Protein AF-A0A517NLM9-F1 (afdb_monomer)

Secondary structure (DSSP, 8-state):
---EEEEPPHHHHHHHHHHHHHT-HHHHHTT--EEEEEEE--B-TTS-B-S-S-B-TTSSB-SEEEEEPPHHHHHTT--SEEEEEETTTGGGS-HHHHHHHHHHHHHTEEEEEEE-TTSPEEEEEPPPSBTTTB-HHHHHHHGGGSHHHHHHHHHHHS-S------TT--S-PPP--GGGB-----HHHHHHHHHHHSS---GGG-EEEEEEEEETTEEEEEEEEE-TTS-EEEEETTEEEE-GGGB---S------------

Sequence (263 aa):
MGKTYEKAPALCRRLVGELLTQFHQPLADFKTVIDILLVRASRDADGQPIGPALQGRSGYPAAASVSVTKLKDRVMGRGDAEILIDGDRYTNWTEKTLRAILDHELEHLEFTGNVDDLGRPKFRLRPHDVEFGWFDSIARRHGDDSGEVLQAKRFFGAQPIRQLYLPGWEDGPPAVDPDAIKPSLSRTKAAAHFRDLFDEVDPKTLMYAAVPYESGGETSIVEAWVDKTDRAVIFTAGKVIDITPHLQLSARWAKREGGNDGR

InterPro domains:
  IPR043998 Putative phage metallopeptidase [PF18894] (13-148)

Structure (mmCIF, N/CA/C/O backbone):
data_AF-A0A517NLM9-F1
#
_entry.id   AF-A0A517NLM9-F1
#
loop_
_atom_site.group_PDB
_atom_site.id
_atom_site.type_symbol
_atom_site.label_atom_id
_atom_site.label_alt_id
_atom_site.label_comp_id
_atom_site.label_asym_id
_atom_site.label_entity_id
_atom_site.label_seq_id
_atom_site.pdbx_PDB_ins_code
_atom_site.Cartn_x
_atom_site.Cartn_y
_atom_site.Cartn_z
_atom_site.occupancy
_atom_site.B_iso_or_equiv
_atom_site.auth_seq_id
_atom_site.auth_comp_id
_atom_site.auth_asym_id
_atom_site.auth_atom_id
_atom_site.pdbx_PDB_model_num
ATOM 1 N N . MET A 1 1 ? -10.589 1.139 -26.240 1.00 74.88 1 MET A N 1
ATOM 2 C CA . MET A 1 1 ? -11.261 0.316 -25.204 1.00 74.88 1 MET A CA 1
ATOM 3 C C . MET A 1 1 ? -10.949 0.885 -23.823 1.00 74.88 1 MET A C 1
ATOM 5 O O . MET A 1 1 ? -9.982 1.627 -23.714 1.00 74.88 1 MET A O 1
ATOM 9 N N . GLY A 1 2 ? -11.773 0.618 -22.804 1.00 91.12 2 GLY A N 1
ATOM 10 C CA . GLY A 1 2 ? -11.483 1.012 -21.415 1.00 91.12 2 GLY A CA 1
ATOM 11 C C . GLY A 1 2 ? -10.523 0.040 -20.718 1.00 91.12 2 GLY A C 1
ATOM 12 O O . GLY A 1 2 ? -10.178 -0.996 -21.286 1.00 91.12 2 GLY A O 1
ATOM 13 N N . LYS A 1 3 ? -10.125 0.362 -19.482 1.00 96.31 3 LYS A N 1
ATOM 14 C CA . LYS A 1 3 ? -9.371 -0.557 -18.615 1.00 96.31 3 LYS A CA 1
ATOM 15 C C . LYS A 1 3 ? -10.207 -1.796 -18.299 1.00 96.31 3 LYS A C 1
ATOM 17 O O . LYS A 1 3 ? -11.427 -1.702 -18.159 1.00 96.31 3 LYS A O 1
ATOM 22 N N . THR A 1 4 ? -9.550 -2.941 -18.153 1.00 97.31 4 THR A N 1
ATOM 23 C CA . THR A 1 4 ? -10.203 -4.204 -17.775 1.00 97.31 4 THR A CA 1
ATOM 24 C C . THR A 1 4 ? -9.799 -4.620 -16.369 1.00 97.31 4 THR A C 1
ATOM 26 O O . THR A 1 4 ? -8.662 -4.386 -15.959 1.00 97.31 4 THR A O 1
ATOM 29 N N . TYR A 1 5 ? -10.719 -5.272 -15.661 1.00 97.94 5 TYR A N 1
ATOM 30 C CA . TYR A 1 5 ? -10.543 -5.711 -14.280 1.00 97.94 5 TYR A CA 1
ATOM 31 C C . TYR A 1 5 ? -10.735 -7.220 -14.193 1.00 97.94 5 TYR A C 1
ATOM 33 O O . TYR A 1 5 ? -11.692 -7.760 -14.749 1.00 97.94 5 TYR A O 1
ATOM 41 N N . GLU A 1 6 ? -9.858 -7.893 -13.461 1.00 97.81 6 GLU A N 1
ATOM 42 C CA . GLU A 1 6 ? -9.963 -9.323 -13.188 1.00 97.81 6 GLU A CA 1
ATOM 43 C C . GLU A 1 6 ? -9.711 -9.612 -11.708 1.00 97.81 6 GLU A C 1
ATOM 45 O O . GLU A 1 6 ? -9.026 -8.863 -11.010 1.00 97.81 6 GLU A O 1
ATOM 50 N N . LYS A 1 7 ? -10.285 -10.707 -11.201 1.00 98.12 7 LYS A N 1
ATOM 51 C CA . LYS A 1 7 ? -10.018 -11.139 -9.826 1.00 98.12 7 LYS A CA 1
ATOM 52 C C . LYS A 1 7 ? -8.544 -11.505 -9.700 1.00 98.12 7 LYS A C 1
ATOM 54 O O . LYS A 1 7 ? -8.041 -12.290 -10.500 1.00 98.12 7 LYS A O 1
ATOM 59 N N . ALA A 1 8 ? -7.881 -10.992 -8.665 1.00 97.50 8 ALA A N 1
ATOM 60 C CA . ALA A 1 8 ? -6.493 -11.350 -8.425 1.00 97.50 8 ALA A CA 1
ATOM 61 C C . ALA A 1 8 ? -6.344 -12.856 -8.122 1.00 97.50 8 ALA A C 1
ATOM 63 O O . ALA A 1 8 ? -7.245 -13.449 -7.505 1.00 97.50 8 ALA A O 1
ATOM 64 N N . PRO A 1 9 ? -5.214 -13.477 -8.518 1.00 97.88 9 PRO A N 1
ATOM 65 C CA . PRO A 1 9 ? -4.924 -14.876 -8.224 1.00 97.88 9 PRO A CA 1
ATOM 66 C C . PRO A 1 9 ? -4.995 -15.196 -6.727 1.00 97.88 9 PRO A C 1
ATOM 68 O O . PRO A 1 9 ? -4.768 -14.336 -5.873 1.00 97.88 9 PRO A O 1
ATOM 71 N N . ALA A 1 10 ? -5.247 -16.468 -6.398 1.00 98.00 10 ALA A N 1
ATOM 72 C CA . ALA A 1 10 ? -5.330 -16.940 -5.011 1.00 98.00 10 ALA A CA 1
ATOM 73 C C . ALA A 1 10 ? -4.065 -16.620 -4.193 1.00 98.00 10 ALA A C 1
ATOM 75 O O . ALA A 1 10 ? -4.158 -16.367 -2.992 1.00 98.00 10 ALA A O 1
ATOM 76 N N . LEU A 1 11 ? -2.909 -16.555 -4.865 1.00 97.75 11 LEU A N 1
ATOM 77 C CA . LEU A 1 11 ? -1.643 -16.117 -4.289 1.00 97.75 11 LEU A CA 1
ATOM 78 C C . LEU A 1 11 ? -1.770 -14.768 -3.565 1.00 97.75 11 LEU A C 1
ATOM 80 O O . LEU A 1 11 ? -1.379 -14.676 -2.409 1.00 97.75 11 LEU A O 1
ATOM 84 N N . CYS A 1 12 ? -2.370 -13.747 -4.189 1.00 98.19 12 CYS A N 1
ATOM 85 C CA . CYS A 1 12 ? -2.484 -12.418 -3.580 1.00 98.19 12 CYS A CA 1
ATOM 86 C C . CYS A 1 12 ? -3.304 -12.454 -2.284 1.00 98.19 12 CYS A C 1
ATOM 88 O O . CYS A 1 12 ? -2.934 -11.824 -1.300 1.00 98.19 12 CYS A O 1
ATOM 90 N N . ARG A 1 13 ? -4.394 -13.233 -2.257 1.00 97.56 13 ARG A N 1
ATOM 91 C CA . ARG A 1 13 ? -5.241 -13.370 -1.061 1.00 97.56 13 ARG A CA 1
ATOM 92 C C . ARG A 1 13 ? -4.518 -14.090 0.069 1.00 97.56 13 ARG A C 1
ATOM 94 O O . ARG A 1 13 ? -4.639 -13.676 1.217 1.00 97.56 13 ARG A O 1
ATOM 101 N N . ARG A 1 14 ? -3.756 -15.139 -0.262 1.00 98.31 14 ARG A N 1
ATOM 102 C CA . ARG A 1 14 ? -2.898 -15.838 0.701 1.00 98.31 14 ARG A CA 1
ATOM 103 C C . ARG A 1 14 ? -1.887 -14.868 1.320 1.00 98.31 14 ARG A C 1
ATOM 105 O O . ARG A 1 14 ? -1.823 -14.775 2.539 1.00 98.31 14 ARG A O 1
ATOM 112 N N . LEU A 1 15 ? -1.171 -14.107 0.489 1.00 98.56 15 LEU A N 1
ATOM 113 C CA . LEU A 1 15 ? -0.179 -13.128 0.948 1.00 98.56 15 LEU A CA 1
ATOM 114 C C . LEU A 1 15 ? -0.794 -12.040 1.832 1.00 98.56 15 LEU A C 1
ATOM 116 O O . LEU A 1 15 ? -0.237 -11.738 2.880 1.00 98.56 15 LEU A O 1
ATOM 120 N N . VAL A 1 16 ? -1.949 -11.484 1.450 1.00 98.50 16 VAL A N 1
ATOM 121 C CA . VAL A 1 16 ? -2.659 -10.503 2.286 1.00 98.50 16 VAL A CA 1
ATOM 122 C C . VAL A 1 16 ? -3.046 -11.111 3.632 1.00 98.50 16 VAL A C 1
ATOM 124 O O . VAL A 1 16 ? -2.799 -10.485 4.654 1.00 98.50 16 VAL A O 1
ATOM 127 N N . GLY A 1 17 ? -3.583 -12.335 3.663 1.00 98.12 17 GLY A N 1
ATOM 128 C CA . GLY A 1 17 ? -3.909 -13.015 4.921 1.00 98.12 17 GLY A CA 1
ATOM 129 C C . GLY A 1 17 ? -2.699 -13.153 5.851 1.00 98.12 17 GLY A C 1
ATOM 130 O O . GLY A 1 17 ? -2.794 -12.832 7.032 1.00 98.12 17 GLY A O 1
ATOM 131 N N . GLU A 1 18 ? -1.550 -13.555 5.306 1.00 98.44 18 GLU A N 1
ATOM 132 C CA . GLU A 1 18 ? -0.297 -13.656 6.063 1.00 98.44 18 GLU A CA 1
ATOM 133 C C . GLU A 1 18 ? 0.168 -12.285 6.587 1.00 98.44 18 GLU A C 1
ATOM 135 O O . GLU A 1 18 ? 0.466 -12.147 7.773 1.00 98.44 18 GLU A O 1
ATOM 140 N N . LEU A 1 19 ? 0.169 -11.251 5.739 1.00 98.50 19 LEU A N 1
ATOM 141 C CA . LEU A 1 19 ? 0.574 -9.889 6.113 1.00 98.50 19 LEU A CA 1
ATOM 142 C C . LEU A 1 19 ? -0.332 -9.280 7.186 1.00 98.50 19 LEU A C 1
ATOM 144 O O . LEU A 1 19 ? 0.166 -8.645 8.117 1.00 98.50 19 LEU A O 1
ATOM 148 N N . LEU A 1 20 ? -1.646 -9.507 7.090 1.00 97.88 20 LEU A N 1
ATOM 149 C CA . LEU A 1 20 ? -2.608 -9.061 8.094 1.00 97.88 20 LEU A CA 1
ATOM 150 C C . LEU A 1 20 ? -2.255 -9.623 9.472 1.00 97.88 20 LEU A C 1
ATOM 152 O O . LEU A 1 20 ? -2.176 -8.873 10.438 1.00 97.88 20 LEU A O 1
ATOM 156 N N . THR A 1 21 ? -1.978 -10.926 9.549 1.00 97.38 21 THR A N 1
ATOM 157 C CA . THR A 1 21 ? -1.605 -11.575 10.815 1.00 97.38 21 THR A CA 1
ATOM 158 C C . THR A 1 21 ? -0.216 -11.193 11.315 1.00 97.38 21 THR A C 1
ATOM 160 O O . THR A 1 21 ? 0.020 -11.196 12.517 1.00 97.38 21 THR A O 1
ATOM 163 N N . GLN A 1 22 ? 0.717 -10.889 10.413 1.00 98.12 22 GLN A N 1
ATOM 164 C CA . GLN A 1 22 ? 2.112 -10.667 10.782 1.00 98.12 22 GLN A CA 1
ATOM 165 C C . GLN A 1 22 ? 2.389 -9.222 11.205 1.00 98.12 22 GLN A C 1
ATOM 167 O O . GLN A 1 22 ? 3.171 -8.996 12.127 1.00 98.12 22 GLN A O 1
ATOM 172 N N . PHE A 1 23 ? 1.785 -8.250 10.519 1.00 98.00 23 PHE A N 1
ATOM 173 C CA . PHE A 1 23 ? 2.139 -6.840 10.681 1.00 98.00 23 PHE A CA 1
ATOM 174 C C . PHE A 1 23 ? 0.945 -5.918 10.930 1.00 98.00 23 PHE A C 1
ATOM 176 O O . PHE A 1 23 ? 1.116 -4.871 11.549 1.00 98.00 23 PHE A O 1
ATOM 183 N N . HIS A 1 24 ? -0.263 -6.310 10.514 1.00 97.31 24 HIS A N 1
ATOM 184 C CA . HIS A 1 24 ? -1.460 -5.466 10.608 1.00 97.31 24 HIS A CA 1
ATOM 185 C C . HIS A 1 24 ? -2.501 -6.056 11.557 1.00 97.31 24 HIS A C 1
ATOM 187 O O . HIS A 1 24 ? -3.676 -6.184 11.205 1.00 97.31 24 HIS A O 1
ATOM 193 N N . GLN A 1 25 ? -2.072 -6.403 12.775 1.00 95.88 25 GLN A N 1
ATOM 194 C CA . GLN A 1 25 ? -2.915 -7.076 13.769 1.00 95.88 25 GLN A CA 1
ATOM 195 C C . GLN A 1 25 ? -4.294 -6.415 13.964 1.00 95.88 25 GLN A C 1
ATOM 197 O O . GLN A 1 25 ? -5.283 -7.146 13.949 1.00 95.88 25 GLN A O 1
ATOM 202 N N . PRO A 1 26 ? -4.427 -5.071 14.030 1.00 93.88 26 PRO A N 1
ATOM 203 C CA . PRO A 1 26 ? -5.746 -4.449 14.135 1.00 93.88 26 PRO A CA 1
ATOM 204 C C . PRO A 1 26 ? -6.685 -4.825 12.981 1.00 93.88 26 PRO A C 1
ATOM 206 O O . PRO A 1 26 ? -7.862 -5.089 13.201 1.00 93.88 26 PRO A O 1
ATOM 209 N N . LEU A 1 27 ? -6.182 -4.903 11.745 1.00 96.44 27 LEU A N 1
ATOM 210 C CA . LEU A 1 27 ? -6.987 -5.312 10.592 1.00 96.44 27 LEU A CA 1
ATOM 211 C C . LEU A 1 27 ? -7.384 -6.795 10.681 1.00 96.44 27 LEU A C 1
ATOM 213 O O . LEU A 1 27 ? -8.508 -7.154 10.309 1.00 96.44 27 LEU A O 1
ATOM 217 N N . ALA A 1 28 ? -6.485 -7.645 11.184 1.00 96.25 28 ALA A N 1
ATOM 218 C CA . ALA A 1 28 ? -6.740 -9.068 11.393 1.00 96.25 28 ALA A CA 1
ATOM 219 C C . ALA A 1 28 ? -7.794 -9.318 12.485 1.00 96.25 28 ALA A C 1
ATOM 221 O O . ALA A 1 28 ? -8.693 -10.136 12.281 1.00 96.25 28 ALA A O 1
ATOM 222 N N . ASP A 1 29 ? -7.741 -8.578 13.595 1.00 95.06 29 ASP A N 1
ATOM 223 C CA . ASP A 1 29 ? -8.676 -8.705 14.721 1.00 95.06 29 ASP A CA 1
ATOM 224 C C . ASP A 1 29 ? -10.124 -8.429 14.295 1.00 95.06 29 ASP A C 1
ATOM 226 O O . ASP A 1 29 ? -11.050 -9.142 14.691 1.00 95.06 29 ASP A O 1
ATOM 230 N N . PHE A 1 30 ? -10.323 -7.452 13.404 1.00 94.88 30 PHE A N 1
ATOM 231 C CA . PHE A 1 30 ? -11.633 -7.152 12.822 1.00 94.88 30 PHE A CA 1
ATOM 232 C C . PHE A 1 30 ? -12.040 -8.081 11.673 1.00 94.88 30 PHE A C 1
ATOM 234 O O . PHE A 1 30 ? -13.105 -7.884 11.086 1.00 94.88 30 PHE A O 1
ATOM 241 N N . LYS A 1 31 ? -11.224 -9.092 11.344 1.00 95.88 31 LYS A N 1
ATOM 242 C CA . LYS A 1 31 ? -11.445 -10.010 10.214 1.00 95.88 31 LYS A CA 1
ATOM 243 C C . LYS A 1 31 ? -11.726 -9.249 8.916 1.00 95.88 31 LYS A C 1
ATOM 245 O O . LYS A 1 31 ? -12.637 -9.597 8.164 1.00 95.88 31 LYS A O 1
ATOM 250 N N . THR A 1 32 ? -10.955 -8.186 8.692 1.00 96.44 32 THR A N 1
ATOM 251 C CA . THR A 1 32 ? -11.130 -7.272 7.560 1.00 96.44 32 THR A CA 1
ATOM 252 C C . THR A 1 32 ? -11.118 -8.042 6.241 1.00 96.44 32 THR A C 1
ATOM 254 O O . THR A 1 32 ? -10.198 -8.812 5.964 1.00 96.44 32 THR A O 1
ATOM 257 N N . VAL A 1 33 ? -12.136 -7.825 5.411 1.00 97.69 33 VAL A N 1
ATOM 258 C CA . VAL A 1 33 ? -12.257 -8.439 4.086 1.00 97.69 33 VAL A CA 1
ATOM 259 C C . VAL A 1 33 ? -11.707 -7.468 3.051 1.00 97.69 33 VAL A C 1
ATOM 261 O O . VAL A 1 33 ? -12.210 -6.357 2.916 1.00 97.69 33 VAL A O 1
ATOM 264 N N . ILE A 1 34 ? -10.699 -7.883 2.289 1.00 98.31 34 ILE A N 1
ATOM 265 C CA . ILE A 1 34 ? -10.054 -7.032 1.282 1.00 98.31 34 ILE A CA 1
ATOM 266 C C . ILE A 1 34 ? -10.295 -7.627 -0.102 1.00 98.31 34 ILE A C 1
ATOM 268 O O . ILE A 1 34 ? -9.889 -8.756 -0.387 1.00 98.31 34 ILE A O 1
ATOM 272 N N . ASP A 1 35 ? -10.958 -6.860 -0.965 1.00 98.56 35 ASP A N 1
ATOM 273 C CA . ASP A 1 35 ? -11.101 -7.206 -2.376 1.00 98.56 35 ASP A CA 1
ATOM 274 C C . ASP A 1 35 ? -9.790 -6.898 -3.102 1.00 98.56 35 ASP A C 1
ATOM 276 O O . ASP A 1 35 ? -9.249 -5.804 -2.973 1.00 98.56 35 ASP A O 1
ATOM 280 N N . ILE A 1 36 ? -9.283 -7.845 -3.892 1.00 98.62 36 ILE A N 1
ATOM 281 C CA . ILE A 1 36 ? -8.046 -7.658 -4.659 1.00 98.62 36 ILE A CA 1
ATOM 282 C C . ILE A 1 36 ? -8.331 -7.916 -6.134 1.00 98.62 36 ILE A C 1
ATOM 284 O O . ILE A 1 36 ? -8.793 -9.004 -6.507 1.00 98.62 36 ILE A O 1
ATOM 288 N N . LEU A 1 37 ? -8.034 -6.926 -6.972 1.00 98.50 37 LEU A N 1
ATOM 289 C CA . LEU A 1 37 ? -8.252 -6.973 -8.415 1.00 98.50 37 LEU A CA 1
ATOM 290 C C . LEU A 1 37 ? -6.955 -6.653 -9.159 1.00 98.50 37 LEU A C 1
ATOM 292 O O . LEU A 1 37 ? -6.184 -5.796 -8.731 1.00 98.50 37 LEU A O 1
ATOM 296 N N . LEU A 1 38 ? -6.735 -7.313 -10.295 1.00 98.44 38 LEU A N 1
ATOM 297 C CA . LEU A 1 38 ? -5.752 -6.853 -11.269 1.00 98.44 38 LEU A CA 1
ATOM 298 C C . LEU A 1 38 ? -6.444 -5.913 -12.254 1.00 98.44 38 LEU A C 1
ATOM 300 O O . LEU A 1 38 ? -7.551 -6.188 -12.725 1.00 98.44 38 LEU A O 1
ATOM 304 N N . VAL A 1 39 ? -5.772 -4.817 -12.575 1.00 98.31 39 VAL A N 1
ATOM 305 C CA . VAL A 1 39 ? -6.210 -3.832 -13.561 1.00 98.31 39 VAL A CA 1
ATOM 306 C C . VAL A 1 39 ? -5.241 -3.873 -14.723 1.00 98.31 39 VAL A C 1
ATOM 308 O O . VAL A 1 39 ? -4.034 -3.844 -14.508 1.00 98.31 39 VAL A O 1
ATOM 311 N N . ARG A 1 40 ? -5.749 -3.923 -15.953 1.00 97.81 40 ARG A N 1
ATOM 312 C CA . ARG A 1 40 ? -4.923 -3.840 -17.166 1.00 97.81 40 ARG A CA 1
ATOM 313 C C . ARG A 1 40 ? -5.201 -2.547 -17.911 1.00 97.81 40 ARG A C 1
ATOM 315 O O . ARG A 1 40 ? -6.330 -2.042 -17.891 1.00 97.81 40 ARG A O 1
ATOM 322 N N . ALA A 1 41 ? -4.170 -2.011 -18.553 1.00 97.50 41 ALA A N 1
ATOM 323 C CA . ALA A 1 41 ? -4.280 -0.818 -19.369 1.00 97.50 41 ALA A CA 1
ATOM 324 C C . ALA A 1 41 ? -5.268 -1.028 -20.522 1.00 97.50 41 ALA A C 1
ATOM 326 O O . ALA A 1 41 ? -5.449 -2.135 -21.037 1.00 97.50 41 ALA A O 1
ATOM 327 N N . SER A 1 42 ? -5.890 0.069 -20.946 1.00 96.56 42 SER A N 1
ATOM 328 C CA . SER A 1 42 ? -6.601 0.117 -22.219 1.00 96.56 42 SER A CA 1
ATOM 329 C C . SER A 1 42 ? -5.653 -0.278 -23.348 1.00 96.56 42 SER A C 1
ATOM 331 O O . SER A 1 42 ? -4.490 0.109 -23.318 1.00 96.56 42 SER A O 1
ATOM 333 N N . ARG A 1 43 ? -6.140 -1.008 -24.354 1.00 96.56 43 ARG A N 1
ATOM 334 C CA . ARG A 1 43 ? -5.327 -1.425 -25.507 1.00 96.56 43 ARG A CA 1
ATOM 335 C C . ARG A 1 43 ? -5.791 -0.762 -26.801 1.00 96.56 43 ARG A C 1
ATOM 337 O O . ARG A 1 43 ? -6.984 -0.458 -26.941 1.00 96.56 43 ARG A O 1
ATOM 344 N N . ASP A 1 44 ? -4.844 -0.496 -27.695 1.00 96.00 44 ASP A N 1
ATOM 345 C CA . ASP A 1 44 ? -5.107 -0.045 -29.064 1.00 96.00 44 ASP A CA 1
ATOM 346 C C . ASP A 1 44 ? -5.514 -1.214 -29.977 1.00 96.00 44 ASP A C 1
ATOM 348 O O . ASP A 1 44 ? -5.744 -2.334 -29.514 1.00 96.00 44 ASP A O 1
ATOM 352 N N . ALA A 1 45 ? -5.669 -0.934 -31.273 1.00 96.00 45 ALA A N 1
ATOM 353 C CA . ALA A 1 45 ? -6.053 -1.936 -32.264 1.00 96.00 45 ALA A CA 1
ATOM 354 C C . ALA A 1 45 ? -5.004 -3.053 -32.423 1.00 96.00 45 ALA A C 1
ATOM 356 O O . ALA A 1 45 ? -5.373 -4.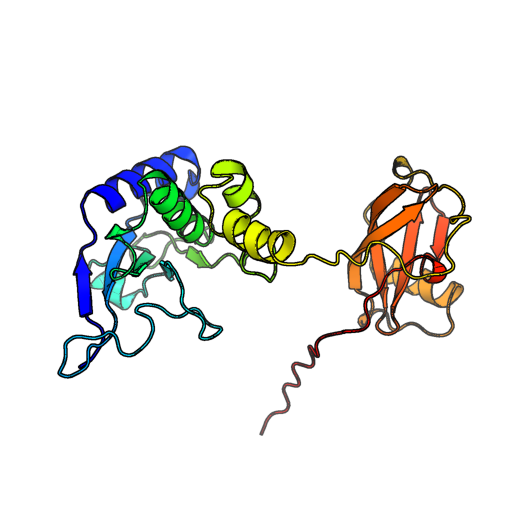178 -32.755 1.00 96.00 45 ALA A O 1
ATOM 357 N N . ASP A 1 46 ? -3.737 -2.763 -32.121 1.00 95.25 46 ASP A N 1
ATOM 358 C CA . ASP A 1 46 ? -2.609 -3.694 -32.208 1.00 95.25 46 ASP A CA 1
ATOM 359 C C . ASP A 1 46 ? -2.374 -4.448 -30.886 1.00 95.25 46 ASP A C 1
ATOM 361 O O . ASP A 1 46 ? -1.441 -5.244 -30.752 1.00 95.25 46 ASP A O 1
ATOM 365 N N . GLY A 1 47 ? -3.225 -4.208 -29.884 1.00 93.31 47 GLY A N 1
ATOM 366 C CA . GLY A 1 47 ? -3.140 -4.826 -28.568 1.00 93.31 47 GLY A CA 1
ATOM 367 C C . GLY A 1 47 ? -2.086 -4.202 -27.651 1.00 93.31 47 GLY A C 1
ATOM 368 O O . GLY A 1 47 ? -1.846 -4.747 -26.568 1.00 93.31 47 GLY A O 1
ATOM 369 N N . GLN A 1 48 ? -1.475 -3.077 -28.024 1.00 94.06 48 GLN A N 1
ATOM 370 C CA . GLN A 1 48 ? -0.488 -2.384 -27.198 1.00 94.06 48 GLN A CA 1
ATOM 371 C C . GLN A 1 48 ? -1.169 -1.535 -26.117 1.00 94.06 48 GLN A C 1
ATOM 373 O O . GLN A 1 48 ? -2.250 -0.984 -26.347 1.00 94.06 48 GLN A O 1
ATOM 378 N N . PRO A 1 49 ? -0.580 -1.433 -24.912 1.00 94.81 49 PRO A N 1
ATOM 379 C CA . PRO A 1 49 ? -1.155 -0.646 -23.830 1.00 94.81 49 PRO A CA 1
ATOM 380 C C . PRO A 1 49 ? -1.095 0.858 -24.141 1.00 94.81 49 PRO A C 1
ATOM 382 O O . PRO A 1 49 ? -0.028 1.438 -24.338 1.00 94.81 49 PRO A O 1
ATOM 385 N N . ILE A 1 50 ? -2.254 1.511 -24.113 1.00 94.50 50 ILE A N 1
ATOM 386 C CA . ILE A 1 50 ? -2.408 2.963 -24.198 1.00 94.50 50 ILE A CA 1
ATOM 387 C C . ILE A 1 50 ? -2.297 3.528 -22.777 1.00 94.50 50 ILE A C 1
ATOM 389 O O . ILE A 1 50 ? -3.294 3.741 -22.081 1.00 94.50 50 ILE A O 1
ATOM 393 N N . GLY A 1 51 ? -1.059 3.754 -22.343 1.00 93.69 51 GLY A N 1
ATOM 394 C CA . GLY A 1 51 ? -0.745 4.304 -21.025 1.00 93.69 51 GLY A CA 1
ATOM 395 C C . GLY A 1 51 ? -0.733 3.263 -19.896 1.00 93.69 51 GLY A C 1
ATOM 396 O O . GLY A 1 51 ? -0.842 2.062 -20.139 1.00 93.69 51 GLY A O 1
ATOM 397 N N . PRO A 1 52 ? -0.545 3.708 -18.643 1.00 95.81 52 PRO A N 1
ATOM 398 C CA . PRO A 1 52 ? -0.398 2.807 -17.505 1.00 95.81 52 PRO A CA 1
ATOM 399 C C . PRO A 1 52 ? -1.736 2.218 -17.028 1.00 95.81 52 PRO A C 1
ATOM 401 O O . PRO A 1 52 ? -2.776 2.891 -17.003 1.00 95.81 52 PRO A O 1
ATOM 404 N N . ALA A 1 53 ? -1.694 0.967 -16.564 1.00 96.69 53 ALA A N 1
ATOM 405 C CA . ALA A 1 53 ? -2.858 0.278 -16.013 1.00 96.69 53 ALA A CA 1
ATOM 406 C C . ALA A 1 53 ? -3.399 0.972 -14.756 1.00 96.69 53 ALA A C 1
ATOM 408 O O . ALA A 1 53 ? -4.609 1.169 -14.617 1.00 96.69 53 ALA A O 1
ATOM 409 N N . LEU A 1 54 ? -2.506 1.442 -13.885 1.00 96.31 54 LEU A N 1
ATOM 410 C CA . LEU A 1 54 ? -2.827 2.231 -12.700 1.00 96.31 54 LEU A CA 1
ATOM 411 C C . LEU A 1 54 ? -2.027 3.528 -12.680 1.00 96.31 54 LEU A C 1
ATOM 413 O O . LEU A 1 54 ? -0.863 3.567 -13.071 1.00 96.31 54 LEU A O 1
ATOM 417 N N . GLN A 1 55 ? -2.668 4.593 -12.206 1.00 93.88 55 GLN A N 1
ATOM 418 C CA . GLN A 1 55 ? -2.028 5.882 -11.973 1.00 93.88 55 GLN A CA 1
ATOM 419 C C . GLN A 1 55 ? -2.279 6.300 -10.535 1.00 93.88 55 GLN A C 1
ATOM 421 O O . GLN A 1 55 ? -3.408 6.209 -10.051 1.00 93.88 55 GLN A O 1
ATOM 426 N N . GLY A 1 56 ? -1.229 6.776 -9.874 1.00 86.19 56 GLY A N 1
ATOM 427 C CA . GLY A 1 56 ? -1.362 7.447 -8.591 1.00 86.19 56 GLY A CA 1
ATOM 428 C C . GLY A 1 56 ? -2.031 8.815 -8.748 1.00 86.19 56 GLY A C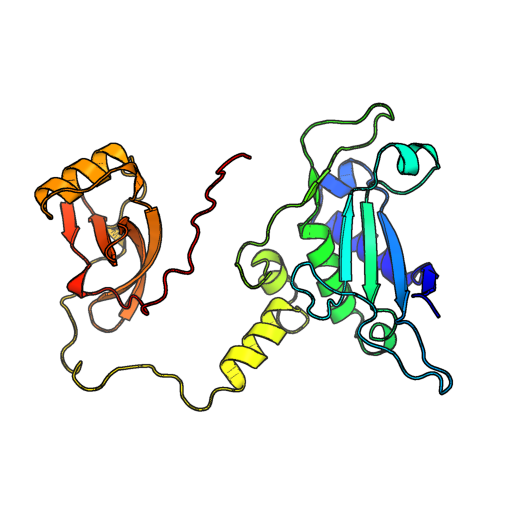 1
ATOM 429 O O . GLY A 1 56 ? -2.268 9.301 -9.856 1.00 86.19 56 GLY A O 1
ATOM 430 N N . ARG A 1 57 ? -2.277 9.494 -7.623 1.00 76.12 57 ARG A N 1
ATOM 431 C CA . ARG A 1 57 ? -2.859 10.853 -7.614 1.00 76.12 57 ARG A CA 1
ATOM 432 C C . ARG A 1 57 ? -2.022 11.886 -8.377 1.00 76.12 57 ARG A C 1
ATOM 434 O O . ARG A 1 57 ? -2.559 12.886 -8.833 1.00 76.12 57 ARG A O 1
ATOM 441 N N . SER A 1 58 ? -0.727 11.636 -8.525 1.00 76.50 58 SER A N 1
ATOM 442 C CA . SER A 1 58 ? 0.232 12.465 -9.257 1.00 76.50 58 SER A CA 1
ATOM 443 C C . SER A 1 58 ? 0.274 12.183 -10.767 1.00 76.50 58 SER A C 1
ATOM 445 O O . SER A 1 58 ? 1.080 12.779 -11.472 1.00 76.50 58 SER A O 1
ATOM 447 N N . GLY A 1 59 ? -0.559 11.267 -11.278 1.00 85.94 59 GLY A N 1
ATOM 448 C CA . GLY A 1 59 ? -0.604 10.887 -12.696 1.00 85.94 59 GLY A CA 1
ATOM 449 C C . GLY A 1 59 ? 0.492 9.906 -13.131 1.00 85.94 59 GLY A C 1
ATOM 450 O O . GLY A 1 59 ? 0.421 9.357 -14.234 1.00 85.94 59 GLY A O 1
ATOM 451 N N . TYR A 1 60 ? 1.474 9.631 -12.267 1.00 88.94 60 TYR A N 1
ATOM 452 C CA . TYR A 1 60 ? 2.523 8.651 -12.533 1.00 88.94 60 TYR A CA 1
ATOM 453 C C . TYR A 1 60 ? 2.004 7.210 -12.429 1.00 88.94 60 TYR A C 1
ATOM 455 O O . TYR A 1 60 ? 1.079 6.948 -11.652 1.00 88.94 60 TYR A O 1
ATOM 463 N N . PRO A 1 61 ? 2.604 6.263 -13.176 1.00 94.12 61 PRO A N 1
ATOM 464 C CA . PRO A 1 61 ? 2.279 4.847 -13.062 1.00 94.12 61 PRO A CA 1
ATOM 465 C C . PRO A 1 61 ? 2.447 4.342 -11.625 1.00 94.12 61 PRO A C 1
ATOM 467 O O . PRO A 1 61 ? 3.487 4.572 -11.007 1.00 94.12 61 PRO A O 1
ATOM 470 N N . ALA A 1 62 ? 1.449 3.626 -11.117 1.00 95.50 62 ALA A N 1
ATOM 471 C CA . ALA A 1 62 ? 1.477 3.014 -9.791 1.00 95.50 62 ALA A CA 1
ATOM 472 C C . ALA A 1 62 ? 1.511 1.485 -9.909 1.00 95.50 62 ALA A C 1
ATOM 474 O O . ALA A 1 62 ? 0.908 0.923 -10.819 1.00 95.50 62 ALA A O 1
ATOM 475 N N . ALA A 1 63 ? 2.228 0.808 -9.007 1.00 97.19 63 ALA A N 1
ATOM 476 C CA . ALA A 1 63 ? 2.249 -0.658 -8.970 1.00 97.19 63 ALA A CA 1
ATOM 477 C C . ALA A 1 63 ? 0.949 -1.225 -8.380 1.00 97.19 63 ALA A C 1
ATOM 479 O O . ALA A 1 63 ? 0.430 -2.230 -8.862 1.00 97.19 63 ALA A O 1
ATOM 480 N N . ALA A 1 64 ? 0.413 -0.557 -7.365 1.00 97.88 64 ALA A N 1
ATOM 481 C CA . ALA A 1 64 ? -0.875 -0.853 -6.776 1.00 97.88 64 ALA A CA 1
ATOM 482 C C . ALA A 1 64 ? -1.507 0.437 -6.230 1.00 97.88 64 ALA A C 1
ATOM 484 O O . ALA A 1 64 ? -0.910 1.515 -6.294 1.00 97.88 64 ALA A O 1
ATOM 485 N N . SER A 1 65 ? -2.757 0.336 -5.791 1.00 97.56 65 SER A N 1
ATOM 486 C CA . SER A 1 65 ? -3.443 1.392 -5.055 1.00 97.56 65 SER A CA 1
ATOM 487 C C . SER A 1 65 ? -4.526 0.799 -4.168 1.00 97.56 65 SER A C 1
ATOM 489 O O . SER A 1 65 ? -5.306 -0.035 -4.638 1.00 97.56 65 SER A O 1
ATOM 491 N N . VAL A 1 66 ? -4.648 1.300 -2.945 1.00 98.12 66 VAL A N 1
ATOM 492 C CA . VAL A 1 66 ? -5.734 0.952 -2.028 1.00 98.12 66 VAL A CA 1
ATOM 493 C C . VAL A 1 66 ? -6.815 2.030 -1.941 1.00 98.12 66 VAL A C 1
ATOM 495 O O . VAL A 1 66 ? -6.560 3.235 -2.024 1.00 98.12 66 VAL A O 1
ATOM 498 N N . SER A 1 67 ? -8.056 1.600 -1.724 1.00 97.88 67 SER A N 1
ATOM 499 C CA . SER A 1 67 ? -9.157 2.478 -1.338 1.00 97.88 67 SER A CA 1
ATOM 500 C C . SER A 1 67 ? -10.076 1.820 -0.308 1.00 97.88 67 SER A C 1
ATOM 502 O O . SER A 1 67 ? -10.195 0.598 -0.248 1.00 97.88 67 SER A O 1
ATOM 504 N N . VAL A 1 68 ? -10.734 2.637 0.519 1.00 98.38 68 VAL A N 1
ATOM 505 C CA . VAL A 1 68 ? -11.757 2.163 1.463 1.00 98.38 68 VAL A CA 1
ATOM 506 C C . VAL A 1 68 ? -13.089 2.048 0.730 1.00 98.38 68 VAL A C 1
ATOM 508 O O . VAL A 1 68 ? -13.543 3.007 0.097 1.00 98.38 68 VAL A O 1
ATOM 511 N N . THR A 1 69 ? -13.734 0.888 0.833 1.00 98.31 69 THR A N 1
ATOM 512 C CA . THR A 1 69 ? -14.992 0.617 0.139 1.00 98.31 69 THR A CA 1
ATOM 513 C C . THR A 1 69 ? -16.116 1.475 0.716 1.00 98.31 69 THR A C 1
ATOM 515 O O . THR A 1 69 ? -16.313 1.559 1.930 1.00 98.31 69 THR A O 1
ATOM 518 N N . LYS A 1 70 ? -16.900 2.112 -0.158 1.00 97.88 70 LYS A N 1
ATOM 519 C CA . LYS A 1 70 ? -18.039 2.941 0.257 1.00 97.88 70 LYS A CA 1
ATOM 520 C C . LYS A 1 70 ? -19.167 2.079 0.821 1.00 97.88 70 LYS A C 1
ATOM 522 O O . LYS A 1 70 ? -19.380 0.955 0.375 1.00 97.88 70 LYS A O 1
ATOM 527 N N . LEU A 1 71 ? -19.965 2.649 1.727 1.00 97.62 71 LEU A N 1
ATOM 528 C CA . LEU A 1 71 ? -21.081 1.951 2.380 1.00 97.62 71 LEU A CA 1
ATOM 529 C C . LEU A 1 71 ? -22.023 1.262 1.379 1.00 97.62 71 LEU A C 1
ATOM 531 O O . LEU A 1 71 ? -22.339 0.091 1.553 1.00 97.62 71 LEU A O 1
ATOM 535 N N . LYS A 1 72 ? -22.403 1.947 0.290 1.00 98.12 72 LYS A N 1
ATOM 536 C CA . LYS A 1 72 ? -23.264 1.379 -0.763 1.00 98.12 72 LYS A CA 1
ATOM 537 C C . LYS A 1 72 ? -22.714 0.061 -1.318 1.00 98.12 72 LYS A C 1
ATOM 539 O O . LYS A 1 72 ? -23.464 -0.891 -1.488 1.00 98.12 72 LYS A O 1
ATOM 544 N N . ASP A 1 73 ? -21.415 -0.001 -1.575 1.00 98.12 73 ASP A N 1
ATOM 545 C CA . ASP A 1 73 ? -20.776 -1.181 -2.153 1.00 98.12 73 ASP A CA 1
ATOM 546 C C . ASP A 1 73 ? -20.611 -2.296 -1.110 1.00 98.12 73 ASP A C 1
ATOM 548 O O . ASP A 1 73 ? -20.777 -3.475 -1.423 1.00 98.12 73 ASP A O 1
ATOM 552 N N . ARG A 1 74 ? -20.378 -1.932 0.158 1.00 97.75 74 ARG A N 1
ATOM 553 C CA . ARG A 1 74 ? -20.369 -2.881 1.283 1.00 97.75 74 ARG A CA 1
ATOM 554 C C . ARG A 1 74 ? -21.729 -3.550 1.477 1.00 97.75 74 ARG A C 1
ATOM 556 O O . ARG A 1 74 ? -21.762 -4.753 1.718 1.00 97.75 74 ARG A O 1
ATOM 563 N N . VAL A 1 75 ? -22.832 -2.807 1.317 1.00 97.81 75 VAL A N 1
ATOM 564 C CA . VAL A 1 75 ? -24.204 -3.359 1.326 1.00 97.81 75 VAL A CA 1
ATOM 565 C C . VAL A 1 75 ? -24.389 -4.383 0.200 1.00 97.81 75 VAL A C 1
ATOM 567 O O . VAL A 1 75 ? -25.052 -5.395 0.394 1.00 97.81 75 VAL A O 1
ATOM 570 N N . MET A 1 76 ? -23.743 -4.170 -0.951 1.00 97.69 76 MET A N 1
ATOM 571 C CA . MET A 1 76 ? -23.745 -5.109 -2.082 1.00 97.69 76 MET A CA 1
ATOM 572 C C . MET A 1 76 ? -22.806 -6.316 -1.889 1.00 97.69 76 MET A C 1
ATOM 574 O O . MET A 1 76 ? -22.620 -7.102 -2.816 1.00 97.69 76 MET A O 1
ATOM 578 N N . GLY A 1 77 ? -22.204 -6.474 -0.706 1.00 97.38 77 GLY A N 1
ATOM 579 C CA . GLY A 1 77 ? -21.349 -7.611 -0.362 1.00 97.38 77 GLY A CA 1
ATOM 580 C C . GLY A 1 77 ? -19.869 -7.441 -0.710 1.00 97.38 77 GLY A C 1
ATOM 581 O O . GLY A 1 77 ? -19.124 -8.416 -0.646 1.00 97.38 77 GLY A O 1
ATOM 582 N N . ARG A 1 78 ? -19.419 -6.231 -1.068 1.00 98.06 78 ARG A N 1
ATOM 583 C CA . ARG A 1 78 ? -17.990 -5.957 -1.293 1.00 98.06 78 ARG A CA 1
ATOM 584 C C . ARG A 1 78 ? -17.172 -5.961 0.003 1.00 98.06 78 ARG A C 1
ATOM 586 O O . ARG A 1 78 ? -17.721 -5.828 1.102 1.00 98.06 78 ARG A O 1
ATOM 593 N N . GLY A 1 79 ? -15.852 -6.095 -0.124 1.00 97.81 79 GLY A N 1
ATOM 594 C CA . GLY A 1 79 ? -14.892 -5.999 0.980 1.00 97.81 79 GLY A CA 1
ATOM 595 C C . GLY A 1 79 ? -14.910 -4.638 1.690 1.00 97.81 79 GLY A C 1
ATOM 596 O O . GLY A 1 79 ? -15.569 -3.698 1.255 1.00 97.81 79 GLY A O 1
ATOM 597 N N . ASP A 1 80 ? -14.209 -4.527 2.813 1.00 98.38 80 ASP A N 1
ATOM 598 C CA . ASP A 1 80 ? -14.036 -3.286 3.578 1.00 98.38 80 ASP A CA 1
ATOM 599 C C . ASP A 1 80 ? -13.074 -2.312 2.885 1.00 98.38 80 ASP A C 1
ATOM 601 O O . ASP A 1 80 ? -13.218 -1.093 2.998 1.00 98.38 80 ASP A O 1
ATOM 605 N N . ALA A 1 81 ? -12.121 -2.864 2.137 1.00 98.56 81 ALA A N 1
ATOM 606 C CA . ALA A 1 81 ? -11.188 -2.141 1.291 1.00 98.56 81 ALA A CA 1
ATOM 607 C C . ALA A 1 81 ? -10.982 -2.879 -0.039 1.00 98.56 81 ALA A C 1
ATOM 609 O O . ALA A 1 81 ? -11.252 -4.079 -0.157 1.00 98.56 81 ALA A O 1
ATOM 610 N N . GLU A 1 82 ? -10.481 -2.151 -1.029 1.00 98.56 82 GLU A N 1
ATOM 611 C CA . GLU A 1 82 ? -10.100 -2.659 -2.342 1.00 98.56 82 GLU A CA 1
ATOM 612 C C . GLU A 1 82 ? -8.629 -2.335 -2.604 1.00 98.56 82 GLU A C 1
ATOM 614 O O . GLU A 1 82 ? -8.229 -1.177 -2.493 1.00 98.56 82 GLU A O 1
ATOM 619 N N . ILE A 1 83 ? -7.852 -3.345 -2.996 1.00 98.62 83 ILE A N 1
ATOM 620 C CA . ILE A 1 83 ? -6.505 -3.189 -3.544 1.00 98.62 83 ILE A CA 1
ATOM 621 C C . ILE A 1 83 ? -6.566 -3.478 -5.043 1.00 98.62 83 ILE A C 1
ATOM 623 O O . ILE A 1 83 ? -6.916 -4.579 -5.478 1.00 98.62 83 ILE A O 1
ATOM 627 N N . LEU A 1 84 ? -6.194 -2.482 -5.837 1.00 98.62 84 LEU A N 1
ATOM 628 C CA . LEU A 1 84 ? -5.979 -2.619 -7.269 1.00 98.62 84 LEU A CA 1
ATOM 629 C C . LEU A 1 84 ? -4.492 -2.826 -7.525 1.00 98.62 84 LEU A C 1
ATOM 631 O O . LEU A 1 84 ? -3.672 -2.088 -6.994 1.00 98.62 84 LEU A O 1
ATOM 635 N N . ILE A 1 85 ? -4.150 -3.803 -8.356 1.00 98.44 85 ILE A N 1
ATOM 636 C CA . ILE A 1 85 ? -2.772 -4.136 -8.722 1.00 98.44 85 ILE A CA 1
ATOM 637 C C . ILE A 1 85 ? -2.591 -3.950 -10.231 1.00 98.44 85 ILE A C 1
ATOM 639 O O . ILE A 1 85 ? -3.479 -4.304 -11.006 1.00 98.44 85 ILE A O 1
ATOM 643 N N . ASP A 1 86 ? -1.442 -3.430 -10.660 1.00 98.31 86 ASP A N 1
ATOM 644 C CA . ASP A 1 86 ? -1.072 -3.344 -12.074 1.00 98.31 86 ASP A CA 1
ATOM 645 C C . ASP A 1 86 ? -0.892 -4.757 -12.659 1.00 98.31 86 ASP A C 1
ATOM 647 O O . ASP A 1 86 ? 0.126 -5.427 -12.469 1.00 98.31 86 ASP A O 1
ATOM 651 N N . GLY A 1 87 ? -1.916 -5.217 -13.374 1.00 97.81 87 GLY A N 1
ATOM 652 C CA . GLY A 1 87 ? -1.988 -6.538 -13.986 1.00 97.81 87 GLY A CA 1
ATOM 653 C C . GLY A 1 87 ? -1.082 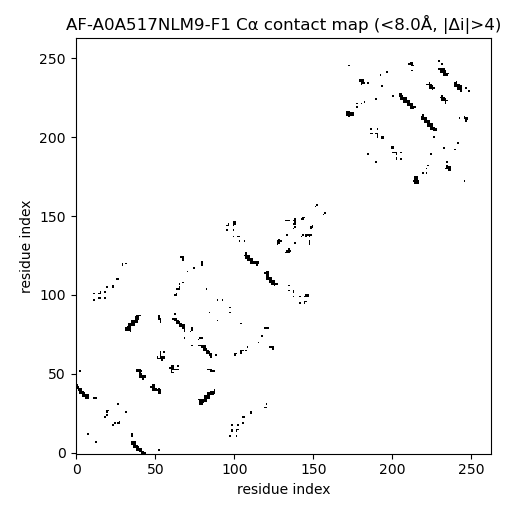-6.711 -15.202 1.00 97.81 87 GLY A C 1
ATOM 654 O O . GLY A 1 87 ? -0.784 -7.849 -15.563 1.00 97.81 87 GLY A O 1
ATOM 655 N N . ASP A 1 88 ? -0.617 -5.622 -15.820 1.00 97.06 88 ASP A N 1
ATOM 656 C CA . ASP A 1 88 ? 0.344 -5.698 -16.925 1.00 97.06 88 ASP A CA 1
ATOM 657 C C . ASP A 1 88 ? 1.772 -5.925 -16.404 1.00 97.06 88 ASP A C 1
ATOM 659 O O . ASP A 1 88 ? 2.600 -6.517 -17.096 1.00 97.06 88 ASP A O 1
ATOM 663 N N . ARG A 1 89 ? 2.059 -5.507 -15.163 1.00 96.75 89 ARG A N 1
ATOM 664 C CA . ARG A 1 89 ? 3.360 -5.717 -14.503 1.00 96.75 89 ARG A CA 1
ATOM 665 C C . ARG A 1 89 ? 3.391 -6.905 -13.548 1.00 96.75 89 ARG A C 1
ATOM 667 O O . ARG A 1 89 ? 4.480 -7.402 -13.271 1.00 96.75 89 ARG A O 1
ATOM 674 N N . TYR A 1 90 ? 2.232 -7.370 -13.083 1.00 97.31 90 TYR A N 1
ATOM 675 C CA . TYR A 1 90 ? 2.083 -8.439 -12.091 1.00 97.31 90 TYR A CA 1
ATOM 676 C C . TYR A 1 90 ? 2.962 -9.671 -12.355 1.00 97.31 90 TYR A C 1
ATOM 678 O O . TYR A 1 90 ? 3.632 -10.159 -11.448 1.00 97.31 90 TYR A O 1
ATOM 686 N N . THR A 1 91 ? 3.010 -10.154 -13.600 1.00 95.81 91 THR A N 1
ATOM 687 C CA . THR A 1 91 ? 3.765 -11.364 -13.974 1.00 95.81 91 THR A CA 1
ATOM 688 C C . THR A 1 91 ? 5.281 -11.206 -13.868 1.00 95.81 91 THR A C 1
ATOM 690 O O . THR A 1 91 ? 5.997 -12.202 -13.890 1.00 95.81 91 THR A O 1
ATOM 693 N N . ASN A 1 92 ? 5.773 -9.971 -13.763 1.00 96.56 92 ASN A N 1
ATOM 694 C CA . ASN A 1 92 ? 7.199 -9.661 -13.693 1.00 96.56 92 ASN A CA 1
ATOM 695 C C . ASN A 1 92 ? 7.699 -9.527 -12.251 1.00 96.56 92 ASN A C 1
ATOM 697 O O . ASN A 1 92 ? 8.884 -9.270 -12.036 1.00 96.56 92 ASN A O 1
ATOM 701 N N . TRP A 1 93 ? 6.816 -9.644 -11.259 1.00 97.50 93 TRP A N 1
ATOM 702 C CA . TRP A 1 93 ? 7.190 -9.531 -9.857 1.00 97.50 93 TRP A CA 1
ATOM 703 C C . TRP A 1 93 ? 7.429 -10.895 -9.235 1.00 97.50 93 TRP A C 1
ATOM 705 O O . TRP A 1 93 ? 6.686 -11.851 -9.452 1.00 97.50 93 TRP A O 1
ATOM 715 N N . THR A 1 94 ? 8.466 -10.964 -8.405 1.00 97.88 94 THR A N 1
ATOM 716 C CA . THR A 1 94 ? 8.669 -12.115 -7.528 1.00 97.88 94 THR A CA 1
ATOM 717 C C . THR A 1 94 ? 7.620 -12.109 -6.415 1.00 97.88 94 THR A C 1
ATOM 719 O O . THR A 1 94 ? 7.025 -11.072 -6.113 1.00 97.88 94 THR A O 1
ATOM 722 N N . GLU A 1 95 ? 7.418 -13.247 -5.745 1.00 98.12 95 GLU A N 1
ATOM 723 C CA . GLU A 1 95 ? 6.521 -13.310 -4.581 1.00 98.12 95 GLU A CA 1
ATOM 724 C C . GLU A 1 95 ? 6.945 -12.333 -3.471 1.00 98.12 95 GLU A C 1
ATOM 726 O O . GLU A 1 95 ? 6.084 -11.753 -2.813 1.00 98.12 95 GLU A O 1
ATOM 731 N N . LYS A 1 96 ? 8.254 -12.094 -3.294 1.00 98.31 96 LYS A N 1
ATOM 732 C CA . LYS A 1 96 ? 8.768 -11.136 -2.304 1.00 98.31 96 LYS A CA 1
ATOM 733 C C . LYS A 1 96 ? 8.403 -9.700 -2.663 1.00 98.31 96 LYS A C 1
ATOM 735 O O . LYS A 1 96 ? 7.851 -8.986 -1.834 1.00 98.31 96 LYS A O 1
ATOM 740 N N . THR A 1 97 ? 8.624 -9.310 -3.917 1.00 98.06 97 THR A N 1
ATOM 741 C CA . THR A 1 97 ? 8.239 -7.986 -4.422 1.00 98.06 97 THR A CA 1
ATOM 742 C C . THR A 1 97 ? 6.727 -7.779 -4.327 1.00 98.06 97 THR A C 1
ATOM 744 O O . THR A 1 97 ? 6.267 -6.738 -3.869 1.00 98.06 97 THR A O 1
ATOM 747 N N . LEU A 1 98 ? 5.934 -8.787 -4.708 1.00 98.44 98 LEU A N 1
ATOM 748 C CA . LEU A 1 98 ? 4.478 -8.733 -4.589 1.00 98.44 98 LEU A CA 1
ATOM 749 C C . LEU A 1 98 ? 4.037 -8.598 -3.126 1.00 98.44 98 LEU A C 1
ATOM 751 O O . LEU A 1 98 ? 3.133 -7.818 -2.836 1.00 98.44 98 LEU A O 1
ATOM 755 N N . ARG A 1 99 ? 4.680 -9.323 -2.203 1.00 98.69 99 ARG A N 1
ATOM 756 C CA . ARG A 1 99 ? 4.429 -9.196 -0.764 1.00 98.69 99 ARG A CA 1
ATOM 757 C C . ARG A 1 99 ? 4.726 -7.777 -0.276 1.00 98.69 99 ARG A C 1
ATOM 759 O O . ARG A 1 99 ? 3.892 -7.227 0.430 1.00 98.69 99 ARG A O 1
ATOM 766 N N . ALA A 1 100 ? 5.842 -7.177 -0.685 1.00 98.56 100 ALA A N 1
ATOM 767 C CA . ALA A 1 100 ? 6.193 -5.807 -0.314 1.00 98.56 100 ALA A CA 1
ATOM 768 C C . ALA A 1 100 ? 5.182 -4.775 -0.845 1.00 98.56 100 ALA A C 1
ATOM 770 O O . ALA A 1 100 ? 4.768 -3.885 -0.107 1.00 98.56 100 ALA A O 1
ATOM 771 N N . ILE A 1 101 ? 4.730 -4.929 -2.097 1.00 98.38 101 ILE A N 1
ATOM 772 C CA . ILE A 1 101 ? 3.687 -4.079 -2.695 1.00 98.38 101 ILE A CA 1
ATOM 773 C C . ILE A 1 101 ? 2.375 -4.206 -1.915 1.00 98.38 101 ILE A C 1
ATOM 775 O O . ILE A 1 101 ? 1.769 -3.203 -1.565 1.00 98.38 101 ILE A O 1
ATOM 779 N N . LEU A 1 102 ? 1.929 -5.429 -1.618 1.00 98.62 102 LEU A N 1
ATOM 780 C CA . LEU A 1 102 ? 0.698 -5.640 -0.854 1.00 98.62 102 LEU A CA 1
ATOM 781 C C . LEU A 1 102 ? 0.805 -5.068 0.561 1.00 98.62 102 LEU A C 1
ATOM 783 O O . LEU A 1 102 ? -0.145 -4.461 1.039 1.00 98.62 102 LEU A O 1
ATOM 787 N N . ASP A 1 103 ? 1.954 -5.236 1.214 1.00 98.75 103 ASP A N 1
ATOM 788 C CA . ASP A 1 103 ? 2.190 -4.699 2.552 1.00 98.75 103 ASP A CA 1
ATOM 789 C C . ASP A 1 103 ? 2.139 -3.164 2.564 1.00 98.75 103 ASP A C 1
ATOM 791 O O . ASP A 1 103 ? 1.516 -2.578 3.445 1.00 98.75 103 ASP A O 1
ATOM 795 N N . HIS A 1 104 ? 2.705 -2.519 1.537 1.00 98.31 104 HIS A N 1
ATOM 796 C CA . HIS A 1 104 ? 2.619 -1.069 1.346 1.00 98.31 104 HIS A CA 1
ATOM 797 C C . HIS A 1 104 ? 1.167 -0.586 1.283 1.00 98.31 104 HIS A C 1
ATOM 799 O O . HIS A 1 104 ? 0.782 0.355 1.973 1.00 98.31 104 HIS A O 1
ATOM 805 N N . GLU A 1 105 ? 0.342 -1.253 0.478 1.00 98.31 105 GLU A N 1
ATOM 806 C CA . GLU A 1 105 ? -1.071 -0.899 0.343 1.00 98.31 105 GLU A CA 1
ATOM 807 C C . GLU A 1 105 ? -1.870 -1.161 1.628 1.00 98.31 105 GLU A C 1
ATOM 809 O O . GLU A 1 105 ? -2.818 -0.437 1.928 1.00 98.31 105 GLU A O 1
ATOM 814 N N . LEU A 1 106 ? -1.498 -2.173 2.414 1.00 98.56 106 LEU A N 1
ATOM 815 C CA . LEU A 1 106 ? -2.127 -2.443 3.709 1.00 98.56 106 LEU A CA 1
ATOM 816 C C . LEU A 1 106 ? -1.744 -1.405 4.770 1.00 98.56 106 LEU A C 1
ATOM 818 O O . LEU A 1 106 ? -2.602 -1.023 5.560 1.00 98.56 106 LEU A O 1
ATOM 822 N N . GLU A 1 107 ? -0.509 -0.895 4.754 1.00 98.31 107 GLU A N 1
ATOM 823 C CA . GLU A 1 107 ? -0.017 0.139 5.684 1.00 98.31 107 GLU A CA 1
ATOM 824 C C . GLU A 1 107 ? -0.809 1.453 5.594 1.00 98.31 107 GLU A C 1
ATOM 826 O O . GLU A 1 107 ? -0.892 2.227 6.551 1.00 98.31 107 GLU A O 1
ATOM 831 N N . HIS A 1 108 ? -1.441 1.699 4.448 1.00 97.94 108 HIS A N 1
ATOM 832 C CA . HIS A 1 108 ? -2.372 2.803 4.279 1.00 97.94 108 HIS A CA 1
ATOM 833 C C . HIS A 1 108 ? -3.677 2.630 5.069 1.00 97.94 108 HIS A C 1
ATOM 835 O O . HIS A 1 108 ? -4.343 3.628 5.327 1.00 97.94 108 HIS A O 1
ATOM 841 N N . LEU A 1 109 ? -4.105 1.420 5.434 1.00 98.31 109 LEU A N 1
ATOM 842 C CA . LEU A 1 109 ? -5.392 1.202 6.097 1.00 98.31 109 LEU A CA 1
ATOM 843 C C . LEU A 1 109 ? 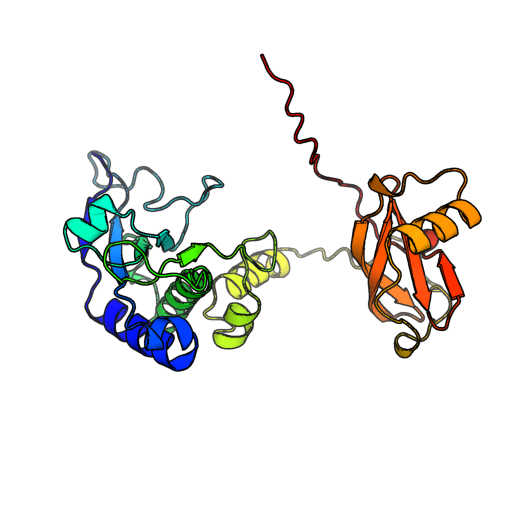-5.274 1.398 7.609 1.00 98.31 109 LEU A C 1
ATOM 845 O O . LEU A 1 109 ? -4.754 0.554 8.331 1.00 98.31 109 LEU A O 1
ATOM 849 N N . GLU A 1 110 ? -5.846 2.491 8.109 1.00 97.00 110 GLU A N 1
ATOM 850 C CA . GLU A 1 110 ? -5.860 2.798 9.537 1.00 97.00 110 GLU A CA 1
ATOM 851 C C . GLU A 1 110 ? -7.280 2.703 10.100 1.00 97.00 110 GLU A C 1
ATOM 853 O O . GLU A 1 110 ? -8.209 3.364 9.620 1.00 97.00 110 GLU A O 1
ATOM 858 N N . PHE A 1 111 ? -7.459 1.882 11.137 1.00 95.94 111 PHE A N 1
ATOM 859 C CA . PHE A 1 111 ? -8.740 1.742 11.824 1.00 95.94 111 PHE A CA 1
ATOM 860 C C . PHE A 1 111 ? -9.111 3.030 12.560 1.00 95.94 111 PHE A C 1
ATOM 862 O O . PHE A 1 111 ? -8.329 3.569 13.337 1.00 95.94 111 PHE A O 1
ATOM 869 N N . THR A 1 112 ? -10.338 3.515 12.362 1.00 95.81 112 THR A N 1
ATOM 870 C CA . THR A 1 112 ? -10.772 4.790 12.954 1.00 95.81 112 THR A CA 1
ATOM 871 C C . THR A 1 112 ? -11.301 4.666 14.385 1.00 95.81 112 THR A C 1
ATOM 873 O O . THR A 1 112 ? -11.827 5.645 14.908 1.00 95.81 112 THR A O 1
ATOM 876 N N . GLY A 1 113 ? -11.286 3.474 14.993 1.00 94.06 113 GLY A N 1
ATOM 877 C CA . GLY A 1 113 ? -11.914 3.234 16.301 1.00 94.06 113 GLY A CA 1
ATOM 878 C C . GLY A 1 113 ? -13.432 3.016 16.253 1.00 94.06 113 GLY A C 1
ATOM 879 O O . GLY A 1 113 ? -14.060 2.904 17.297 1.00 94.06 113 GLY A O 1
ATOM 880 N N . ASN A 1 114 ? -14.035 2.974 15.060 1.00 95.44 114 ASN A N 1
ATOM 881 C CA . ASN A 1 114 ? -15.487 2.970 14.871 1.00 95.44 114 ASN A CA 1
ATOM 882 C C . ASN A 1 114 ? -15.915 1.891 13.873 1.00 95.44 114 ASN A C 1
ATOM 884 O O . ASN A 1 114 ? -15.170 1.567 12.946 1.00 95.44 114 ASN A O 1
ATOM 888 N N . VAL A 1 115 ? -17.144 1.401 14.020 1.00 96.56 115 VAL A N 1
ATOM 889 C CA . VAL A 1 115 ? -17.822 0.550 13.031 1.00 96.56 115 VAL A CA 1
ATOM 890 C C . VAL A 1 115 ? -18.866 1.358 12.256 1.00 96.56 115 VAL A C 1
ATOM 892 O O . VAL A 1 115 ? -19.259 2.445 12.683 1.00 96.56 115 VAL A O 1
ATOM 895 N N . ASP A 1 116 ? -19.257 0.886 11.077 1.00 95.62 116 ASP A N 1
ATOM 896 C CA . ASP A 1 116 ? -20.343 1.471 10.287 1.00 95.62 116 ASP A CA 1
ATOM 897 C C . ASP A 1 116 ? -21.711 0.859 10.630 1.00 95.62 116 ASP A C 1
ATOM 899 O O . ASP A 1 116 ? -21.828 0.015 11.518 1.00 95.62 116 ASP A O 1
ATOM 903 N N . ASP A 1 117 ? -22.746 1.261 9.887 1.00 96.88 117 ASP A N 1
ATOM 904 C CA . ASP A 1 117 ? -24.125 0.788 10.071 1.00 96.88 117 ASP A CA 1
ATOM 905 C C . ASP A 1 117 ? -24.307 -0.715 9.778 1.00 96.88 117 ASP A C 1
ATOM 907 O O . ASP A 1 117 ? -25.341 -1.292 10.108 1.00 96.88 117 ASP A O 1
ATOM 911 N N . LEU A 1 118 ? -23.309 -1.368 9.170 1.00 96.50 118 LEU A N 1
ATOM 912 C CA . LEU A 1 118 ? -23.277 -2.812 8.929 1.00 96.50 118 LEU A CA 1
ATOM 913 C C . LEU A 1 118 ? -22.483 -3.562 10.010 1.00 96.50 118 LEU A C 1
ATOM 915 O O . LEU A 1 118 ? -22.265 -4.766 9.881 1.00 96.50 118 LEU A O 1
ATOM 919 N N . GLY A 1 119 ? -22.018 -2.866 11.054 1.00 96.12 119 GLY A N 1
ATOM 920 C CA . GLY A 1 119 ? -21.168 -3.433 12.100 1.00 96.12 119 GLY A CA 1
ATOM 921 C C . GLY A 1 119 ? -19.751 -3.752 11.624 1.00 96.12 119 GLY A C 1
ATOM 922 O O . GLY A 1 119 ? -19.043 -4.518 12.274 1.00 96.12 119 GLY A O 1
ATOM 923 N N . ARG A 1 120 ? -19.326 -3.195 10.486 1.00 96.94 120 ARG A N 1
ATOM 924 C CA . ARG A 1 120 ? -18.021 -3.468 9.882 1.00 96.94 120 ARG A CA 1
ATOM 925 C C . ARG A 1 120 ? -17.036 -2.338 10.208 1.00 96.94 120 ARG A C 1
ATOM 927 O O . ARG A 1 120 ? -17.450 -1.181 10.318 1.00 96.94 120 ARG A O 1
ATOM 934 N N . PRO A 1 121 ? -15.726 -2.612 10.343 1.00 97.06 121 PRO A N 1
ATOM 935 C CA . PRO A 1 121 ? -14.747 -1.600 10.745 1.00 97.06 121 PRO A CA 1
ATOM 936 C C . PRO A 1 121 ? -14.690 -0.434 9.750 1.00 97.06 121 PRO A C 1
ATOM 938 O O . PRO A 1 121 ? -14.772 -0.631 8.535 1.00 97.06 121 PRO A O 1
ATOM 941 N N . LYS A 1 122 ? -14.560 0.797 10.246 1.00 97.12 122 LYS A N 1
ATOM 942 C CA . LYS A 1 122 ? -14.303 1.974 9.409 1.00 97.12 122 LYS A CA 1
ATOM 943 C C . LYS A 1 122 ? -12.806 2.242 9.350 1.00 97.12 122 LYS A C 1
ATOM 945 O O . LYS A 1 122 ? -12.125 2.260 10.376 1.00 97.12 122 LYS A O 1
ATOM 950 N N . PHE A 1 123 ? -12.323 2.488 8.138 1.00 97.75 123 PHE A N 1
ATOM 951 C CA . PHE A 1 123 ? -10.927 2.803 7.868 1.00 97.75 123 PHE A CA 1
ATOM 952 C C . PHE A 1 123 ? -10.784 4.209 7.303 1.00 97.75 123 PHE A C 1
ATOM 954 O O . PHE A 1 123 ? -11.687 4.731 6.642 1.00 97.75 123 PHE A O 1
ATOM 961 N N . ARG A 1 124 ? -9.61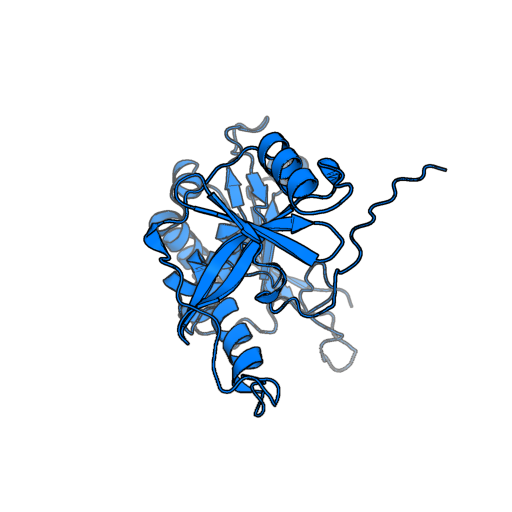9 4.803 7.538 1.00 97.19 124 ARG A N 1
ATOM 962 C CA . ARG A 1 124 ? -9.121 5.964 6.802 1.00 97.19 124 ARG A CA 1
ATOM 963 C C . ARG A 1 124 ? -7.795 5.606 6.144 1.00 97.19 124 ARG A C 1
ATOM 965 O O . ARG A 1 124 ? -7.135 4.660 6.561 1.00 97.19 124 ARG A O 1
ATOM 972 N N . LEU A 1 125 ? -7.424 6.371 5.120 1.00 97.50 125 LEU A N 1
ATOM 973 C CA . LEU A 1 125 ? -6.123 6.221 4.480 1.00 97.50 125 LEU A CA 1
ATOM 974 C C . LEU A 1 125 ? -5.076 7.024 5.256 1.00 97.50 125 LEU A C 1
ATOM 976 O O . LEU A 1 125 ? -5.148 8.255 5.299 1.00 97.50 125 LEU A O 1
ATOM 980 N N . ARG A 1 126 ? -4.122 6.320 5.860 1.00 96.69 126 ARG A N 1
ATOM 981 C CA . ARG A 1 126 ? -2.918 6.870 6.475 1.00 96.69 126 ARG A CA 1
ATOM 982 C C . ARG A 1 126 ? -2.014 7.455 5.381 1.00 96.69 126 ARG A C 1
ATOM 984 O O . ARG A 1 126 ? -1.780 6.777 4.381 1.00 96.69 126 ARG A O 1
ATOM 991 N N . PRO A 1 127 ? -1.523 8.697 5.515 1.00 94.94 127 PRO A N 1
ATOM 992 C CA . PRO A 1 127 ? -0.538 9.244 4.588 1.00 94.94 127 PRO A CA 1
ATOM 993 C C . PRO A 1 127 ? 0.823 8.562 4.769 1.00 94.94 127 PRO A C 1
ATOM 995 O O . PRO A 1 127 ? 1.122 8.044 5.842 1.00 94.94 127 PRO A O 1
ATOM 998 N N . HIS A 1 128 ? 1.645 8.599 3.725 1.00 94.81 128 HIS A N 1
ATOM 999 C CA . HIS A 1 128 ? 3.038 8.153 3.763 1.00 94.81 128 HIS A CA 1
ATOM 1000 C C . HIS A 1 128 ? 3.873 8.891 4.821 1.00 94.81 128 HIS A C 1
ATOM 1002 O O . HIS A 1 128 ? 3.559 10.031 5.168 1.00 94.81 128 HIS A O 1
ATOM 1008 N N . ASP A 1 129 ? 4.951 8.254 5.290 1.00 91.38 129 ASP A N 1
ATOM 1009 C CA . ASP A 1 129 ? 5.916 8.848 6.233 1.00 91.38 129 ASP A CA 1
ATOM 1010 C C . ASP A 1 129 ? 6.755 9.939 5.552 1.00 91.38 129 ASP A C 1
ATOM 1012 O O . ASP A 1 129 ? 7.096 10.955 6.156 1.00 91.38 129 ASP A O 1
ATOM 1016 N N . VAL A 1 130 ? 7.046 9.738 4.263 1.00 86.75 130 VAL A N 1
ATOM 1017 C CA . VAL A 1 130 ? 7.857 10.635 3.433 1.00 86.75 130 VAL A CA 1
ATOM 1018 C C . VAL A 1 130 ? 7.073 11.046 2.186 1.00 86.75 130 VAL A C 1
ATOM 1020 O O . VAL A 1 130 ? 6.361 10.237 1.589 1.00 86.75 130 VAL A O 1
ATOM 1023 N N . GLU A 1 131 ? 7.244 12.297 1.745 1.00 82.12 131 GLU A N 1
ATOM 1024 C CA . GLU A 1 131 ? 6.515 12.901 0.614 1.00 82.12 131 GLU A CA 1
ATOM 1025 C C . GLU A 1 131 ? 6.681 12.145 -0.718 1.00 82.12 131 GLU A C 1
ATOM 1027 O O . GLU A 1 131 ? 5.800 12.190 -1.576 1.00 82.12 131 GLU A O 1
ATOM 1032 N N . PHE A 1 132 ? 7.760 11.372 -0.870 1.00 81.19 132 PHE A N 1
ATOM 1033 C CA . PHE A 1 132 ? 7.985 10.498 -2.027 1.00 81.19 132 PHE A CA 1
ATOM 1034 C C . PHE A 1 132 ? 7.059 9.278 -2.087 1.00 81.19 132 PHE A C 1
ATOM 1036 O O . PHE A 1 132 ? 7.147 8.485 -3.024 1.00 81.19 132 PHE A O 1
ATOM 1043 N N . GLY A 1 133 ? 6.148 9.151 -1.125 1.00 85.75 133 GLY A N 1
ATOM 1044 C CA . GLY A 1 133 ? 5.200 8.058 -1.055 1.00 85.75 133 GLY A CA 1
ATOM 1045 C C . GLY A 1 133 ? 5.793 6.830 -0.378 1.00 85.75 133 GLY A C 1
ATOM 1046 O O . GLY A 1 133 ? 5.564 5.723 -0.850 1.00 85.75 133 GLY A O 1
ATOM 1047 N N . TRP A 1 134 ? 6.613 7.008 0.663 1.00 92.44 134 TRP A N 1
ATOM 1048 C CA . TRP A 1 134 ? 7.324 5.908 1.328 1.00 92.44 134 TRP A CA 1
ATOM 1049 C C . TRP A 1 134 ? 6.827 5.666 2.746 1.00 92.44 134 TRP A C 1
ATOM 1051 O O . TRP A 1 134 ? 6.441 6.602 3.448 1.00 92.44 134 TRP A O 1
ATOM 1061 N N . PHE A 1 135 ? 6.891 4.404 3.163 1.00 96.00 135 PHE A N 1
ATOM 1062 C CA . PHE A 1 135 ? 6.734 3.994 4.551 1.00 96.00 135 PHE A CA 1
ATOM 1063 C C . PHE A 1 135 ? 8.037 3.392 5.071 1.00 96.00 135 PHE A C 1
ATOM 1065 O O . PHE A 1 135 ? 8.548 2.411 4.520 1.00 96.00 135 PHE A O 1
ATOM 1072 N N . ASP A 1 136 ? 8.543 3.918 6.183 1.00 95.06 136 ASP A N 1
ATOM 1073 C CA . ASP A 1 136 ? 9.792 3.437 6.787 1.00 95.06 136 ASP A CA 1
ATOM 1074 C C . ASP A 1 136 ? 9.643 2.007 7.312 1.00 95.06 136 ASP A C 1
ATOM 1076 O O . ASP A 1 136 ? 10.598 1.225 7.355 1.00 95.06 136 ASP A O 1
ATOM 1080 N N . SER A 1 137 ? 8.430 1.650 7.740 1.00 96.81 137 SER A N 1
ATOM 1081 C CA . SER A 1 137 ? 8.095 0.300 8.190 1.00 96.81 137 SER A CA 1
ATOM 1082 C C . SER A 1 137 ? 8.183 -0.713 7.041 1.00 96.81 137 SER A C 1
ATOM 1084 O O . SER A 1 137 ? 8.621 -1.840 7.265 1.00 96.81 137 SER A O 1
ATOM 1086 N N . ILE A 1 138 ? 7.811 -0.327 5.818 1.00 98.06 138 ILE A N 1
ATOM 1087 C CA . ILE A 1 138 ? 7.833 -1.192 4.630 1.00 98.06 138 ILE A CA 1
ATOM 1088 C C . ILE A 1 138 ? 9.258 -1.351 4.112 1.00 98.06 138 ILE A C 1
ATOM 1090 O O . ILE A 1 138 ? 9.702 -2.482 3.897 1.00 98.06 138 ILE A O 1
ATOM 1094 N N . ALA A 1 139 ? 10.008 -0.250 4.023 1.00 95.81 139 ALA A N 1
ATOM 1095 C CA . ALA A 1 139 ? 11.423 -0.284 3.663 1.00 95.81 139 ALA A CA 1
ATOM 1096 C C . ALA A 1 139 ? 12.227 -1.192 4.612 1.00 95.81 139 ALA A C 1
ATOM 1098 O O . ALA A 1 139 ? 12.998 -2.037 4.157 1.00 95.81 139 ALA A O 1
ATOM 1099 N N . ARG A 1 140 ? 12.002 -1.095 5.933 1.00 96.38 140 ARG A N 1
ATOM 1100 C CA . ARG A 1 140 ? 12.663 -1.970 6.920 1.00 96.38 140 ARG A CA 1
ATOM 1101 C C . ARG A 1 140 ? 12.254 -3.439 6.811 1.00 96.38 140 ARG A C 1
ATOM 1103 O O . ARG A 1 140 ? 13.104 -4.303 7.002 1.00 96.38 140 ARG A O 1
ATOM 1110 N N . ARG A 1 141 ? 10.977 -3.733 6.543 1.00 97.81 141 ARG A N 1
ATOM 1111 C CA . ARG A 1 141 ? 10.463 -5.114 6.478 1.00 97.81 141 ARG A CA 1
ATOM 1112 C C . ARG A 1 141 ? 10.927 -5.864 5.232 1.00 97.81 141 ARG A C 1
ATOM 1114 O O . ARG A 1 141 ? 11.245 -7.046 5.334 1.00 97.81 141 ARG A O 1
ATOM 1121 N N . HIS A 1 142 ? 10.955 -5.193 4.080 1.00 97.56 142 HIS A N 1
ATOM 1122 C CA . HIS A 1 142 ? 11.174 -5.851 2.784 1.00 97.56 142 HIS A CA 1
ATOM 1123 C C . HIS A 1 142 ? 12.515 -5.523 2.131 1.00 97.56 142 HIS A C 1
ATOM 1125 O O . HIS A 1 142 ? 12.917 -6.226 1.206 1.00 97.56 142 HIS A O 1
ATOM 1131 N N . GLY A 1 143 ? 13.227 -4.495 2.601 1.00 97.25 143 GLY A N 1
ATOM 1132 C CA . GLY A 1 143 ? 14.534 -4.118 2.068 1.00 97.25 143 GLY A CA 1
ATOM 1133 C C . GLY A 1 143 ? 14.496 -3.938 0.551 1.00 97.25 143 GLY A C 1
ATOM 1134 O O . GLY A 1 143 ? 13.672 -3.201 0.022 1.00 97.25 143 GLY A O 1
ATOM 1135 N N . ASP A 1 144 ? 15.363 -4.655 -0.160 1.00 96.69 144 ASP A N 1
ATOM 1136 C CA . ASP A 1 144 ? 15.530 -4.550 -1.615 1.00 96.69 144 ASP A CA 1
ATOM 1137 C C . ASP A 1 144 ? 14.313 -4.969 -2.448 1.00 96.69 144 ASP A C 1
ATOM 1139 O O . ASP A 1 144 ? 14.239 -4.627 -3.629 1.00 96.69 144 ASP A O 1
ATOM 1143 N N . ASP A 1 145 ? 13.362 -5.687 -1.852 1.00 97.44 145 ASP A N 1
ATOM 1144 C CA . ASP A 1 145 ? 12.116 -6.070 -2.514 1.00 97.44 145 ASP A CA 1
ATOM 1145 C C . ASP A 1 145 ? 11.047 -4.962 -2.445 1.00 97.44 145 ASP A C 1
ATOM 1147 O O . ASP A 1 145 ? 10.019 -5.055 -3.121 1.00 97.44 145 ASP A O 1
ATOM 1151 N N . SER A 1 146 ? 11.281 -3.910 -1.652 1.00 96.69 146 SER A N 1
ATOM 1152 C CA . SER A 1 146 ? 10.348 -2.805 -1.435 1.00 96.69 146 SER A CA 1
ATOM 1153 C C . SER A 1 146 ? 10.434 -1.734 -2.529 1.00 96.69 146 SER A C 1
ATOM 1155 O O . SER A 1 146 ? 11.498 -1.438 -3.085 1.00 96.69 146 SER A O 1
ATOM 1157 N N . GLY A 1 147 ? 9.291 -1.116 -2.842 1.00 93.12 147 GLY A N 1
ATOM 1158 C CA . GLY A 1 147 ? 9.226 -0.027 -3.819 1.00 93.12 147 GLY A CA 1
ATOM 1159 C C . GLY A 1 147 ? 10.029 1.199 -3.377 1.00 93.12 147 GLY A C 1
ATOM 1160 O O . GLY A 1 147 ? 10.688 1.827 -4.204 1.00 93.12 147 GLY A O 1
ATOM 1161 N N . GLU A 1 148 ? 10.028 1.480 -2.075 1.00 93.69 148 GLU A N 1
ATOM 1162 C CA . GLU A 1 148 ? 10.754 2.569 -1.421 1.00 93.69 148 GLU A CA 1
ATOM 1163 C C . GLU A 1 148 ? 12.258 2.440 -1.658 1.00 93.69 148 GLU A C 1
ATOM 1165 O O . GLU A 1 148 ? 12.890 3.354 -2.187 1.00 93.69 148 GLU A O 1
ATOM 1170 N N . VAL A 1 149 ? 12.833 1.274 -1.346 1.00 92.69 149 VAL A N 1
ATOM 1171 C CA . VAL A 1 149 ? 14.275 1.036 -1.487 1.00 92.69 149 VAL A CA 1
ATOM 1172 C C . VAL A 1 149 ? 14.681 0.999 -2.955 1.00 92.69 149 VAL A C 1
ATOM 1174 O O . VAL A 1 149 ? 15.697 1.588 -3.329 1.00 92.69 149 VAL A O 1
ATOM 1177 N N . LEU A 1 150 ? 13.891 0.362 -3.823 1.00 92.25 150 LEU A N 1
ATOM 1178 C CA . LEU A 1 150 ? 14.171 0.339 -5.261 1.00 92.25 150 LEU A CA 1
ATOM 1179 C C . LEU A 1 150 ? 14.132 1.742 -5.873 1.00 92.25 150 LEU A C 1
ATOM 1181 O O . LEU A 1 150 ? 14.978 2.077 -6.708 1.00 92.25 150 LEU A O 1
ATOM 1185 N N . GLN A 1 151 ? 13.172 2.573 -5.467 1.00 90.81 151 GLN A N 1
ATOM 1186 C CA . GLN A 1 151 ? 13.083 3.952 -5.926 1.00 90.81 151 GLN A CA 1
ATOM 1187 C C . GLN A 1 151 ? 14.241 4.793 -5.375 1.00 90.81 151 GLN A C 1
ATOM 1189 O O . GLN A 1 151 ? 14.885 5.502 -6.150 1.00 90.81 151 GLN A O 1
ATOM 1194 N N . ALA A 1 152 ? 14.576 4.653 -4.089 1.00 88.94 152 ALA A N 1
ATOM 1195 C CA . ALA A 1 152 ? 15.728 5.309 -3.477 1.00 88.94 152 ALA A CA 1
ATOM 1196 C C . ALA A 1 152 ? 17.037 4.935 -4.192 1.00 88.94 152 ALA A C 1
ATOM 1198 O O . ALA A 1 152 ? 17.799 5.814 -4.588 1.00 88.94 152 ALA A O 1
ATOM 1199 N N . LYS A 1 153 ? 17.277 3.646 -4.467 1.00 88.81 153 LYS A N 1
ATOM 1200 C CA . LYS A 1 153 ? 18.455 3.187 -5.224 1.00 88.81 153 LYS A CA 1
ATOM 1201 C C . LYS A 1 153 ? 18.522 3.791 -6.622 1.00 88.81 153 LYS A C 1
ATOM 1203 O O . LYS A 1 153 ? 19.608 4.129 -7.077 1.00 88.81 153 LYS A O 1
ATOM 1208 N N . ARG A 1 154 ? 17.390 3.954 -7.310 1.00 85.62 154 ARG A N 1
ATOM 1209 C CA . ARG A 1 154 ? 17.362 4.621 -8.623 1.00 85.62 154 ARG A CA 1
ATOM 1210 C C . ARG A 1 154 ? 17.702 6.101 -8.506 1.00 85.62 154 ARG A C 1
ATOM 1212 O O . ARG A 1 154 ? 18.489 6.589 -9.307 1.00 85.62 154 ARG A O 1
ATOM 1219 N N . PHE A 1 155 ? 17.164 6.792 -7.503 1.00 80.75 155 PHE A N 1
ATOM 1220 C CA . PHE A 1 155 ? 17.476 8.202 -7.273 1.00 80.75 155 PHE A CA 1
ATOM 1221 C C . PHE A 1 155 ? 18.947 8.422 -6.900 1.00 80.75 155 PHE A C 1
ATOM 1223 O O . PHE A 1 155 ? 19.612 9.253 -7.514 1.00 80.75 155 PHE A O 1
ATOM 1230 N N . PHE A 1 156 ? 19.478 7.657 -5.944 1.00 78.69 156 PHE A N 1
ATOM 1231 C CA . PHE A 1 156 ? 20.828 7.859 -5.403 1.00 78.69 156 PHE A CA 1
ATOM 1232 C C . PHE A 1 156 ? 21.936 7.095 -6.142 1.00 78.69 156 PHE A C 1
ATOM 1234 O O . PHE A 1 156 ? 23.115 7.419 -5.989 1.00 78.69 156 PHE A O 1
ATOM 1241 N N . GLY A 1 157 ? 21.583 6.063 -6.910 1.00 70.06 157 GLY A N 1
ATOM 1242 C CA . GLY A 1 157 ? 22.516 5.245 -7.688 1.00 70.06 157 GLY A CA 1
ATOM 1243 C C . GLY A 1 157 ? 22.736 5.744 -9.116 1.00 70.06 157 GLY A C 1
ATOM 1244 O O . GLY A 1 157 ? 23.781 5.465 -9.692 1.00 70.06 157 GLY A O 1
ATOM 1245 N N . ALA A 1 158 ? 21.792 6.502 -9.688 1.00 61.44 158 ALA A N 1
ATOM 1246 C CA . ALA A 1 158 ? 21.909 7.048 -11.045 1.00 61.44 158 ALA A CA 1
ATOM 1247 C C . ALA A 1 158 ? 22.643 8.402 -11.117 1.00 61.44 158 ALA A C 1
ATOM 1249 O O . ALA A 1 158 ? 22.861 8.919 -12.210 1.00 61.44 158 ALA A O 1
ATOM 1250 N N . GLN A 1 159 ? 23.013 8.992 -9.977 1.00 52.09 159 GLN A N 1
ATOM 1251 C CA . GLN A 1 159 ? 23.675 10.297 -9.910 1.00 52.09 159 GLN A CA 1
ATOM 1252 C C . GLN A 1 159 ? 25.193 10.100 -9.712 1.00 52.09 159 GLN A C 1
ATOM 1254 O O . GLN A 1 159 ? 25.609 9.744 -8.607 1.00 52.09 159 GLN A O 1
ATOM 1259 N N . PRO A 1 160 ? 26.039 10.319 -10.743 1.00 47.47 160 PRO A N 1
ATOM 1260 C CA . PRO A 1 160 ? 27.499 10.242 -10.610 1.00 47.47 160 PRO A CA 1
ATOM 1261 C C . PRO A 1 160 ? 28.073 11.400 -9.781 1.00 47.47 160 PRO A C 1
ATOM 1263 O O . PRO A 1 160 ? 29.174 11.295 -9.251 1.00 47.47 160 PRO A O 1
ATOM 1266 N N . ILE A 1 161 ? 27.322 12.497 -9.652 1.00 51.00 161 ILE A N 1
ATOM 1267 C CA . ILE A 1 161 ? 27.686 13.664 -8.856 1.00 51.00 161 ILE A CA 1
ATOM 1268 C C . ILE A 1 161 ? 26.800 13.664 -7.619 1.00 51.00 161 ILE A C 1
ATOM 1270 O O . ILE A 1 161 ? 25.625 14.023 -7.664 1.00 51.00 161 ILE A O 1
ATOM 1274 N N . ARG A 1 162 ? 27.385 13.263 -6.495 1.00 46.56 162 ARG A N 1
ATOM 1275 C CA . ARG A 1 162 ? 26.870 13.637 -5.183 1.00 46.56 162 ARG A CA 1
ATOM 1276 C C . ARG A 1 162 ? 27.522 14.970 -4.867 1.00 46.56 162 ARG A C 1
ATOM 1278 O O . ARG A 1 162 ? 28.729 15.010 -4.641 1.00 46.56 162 ARG A O 1
ATOM 1285 N N . GLN A 1 163 ? 26.767 16.061 -4.918 1.00 43.22 163 GLN A N 1
ATOM 1286 C CA . GLN A 1 163 ? 27.254 17.314 -4.354 1.00 43.22 163 GLN A CA 1
ATOM 1287 C C . GLN A 1 163 ? 27.309 17.125 -2.834 1.00 43.22 163 GLN A C 1
ATOM 1289 O O . GLN A 1 163 ? 26.309 17.292 -2.150 1.00 43.22 163 GLN A O 1
ATOM 1294 N N . LEU A 1 164 ? 28.460 16.654 -2.351 1.00 47.62 164 LEU A N 1
ATOM 1295 C CA . LEU A 1 164 ? 28.748 16.440 -0.931 1.00 47.62 164 LEU A CA 1
ATOM 1296 C C . LEU A 1 164 ? 29.214 17.740 -0.257 1.00 47.62 164 LEU A C 1
ATOM 1298 O O . LEU A 1 164 ? 28.984 17.900 0.931 1.00 47.62 164 LEU A O 1
ATOM 1302 N N . TYR A 1 165 ? 29.804 18.676 -1.017 1.00 42.50 165 TYR A N 1
ATOM 1303 C CA . TYR A 1 165 ? 30.294 19.972 -0.530 1.00 42.50 165 TYR A CA 1
ATOM 1304 C C . TYR A 1 165 ? 30.179 21.071 -1.601 1.00 42.50 165 TYR A C 1
ATOM 1306 O O . TYR A 1 165 ? 30.199 20.788 -2.804 1.00 42.50 165 TYR A O 1
ATOM 1314 N N . LEU A 1 166 ? 30.106 22.332 -1.163 1.00 42.72 166 LEU A N 1
ATOM 1315 C CA . LEU A 1 166 ? 30.432 23.515 -1.970 1.00 42.72 166 LEU A CA 1
ATOM 1316 C C . LEU A 1 166 ? 31.917 23.888 -1.745 1.00 42.72 166 LEU A C 1
ATOM 1318 O O . LEU A 1 166 ? 32.409 23.711 -0.632 1.00 42.72 166 LEU A O 1
ATOM 1322 N N . PRO A 1 167 ? 32.650 24.407 -2.750 1.00 40.38 167 PRO A N 1
ATOM 1323 C CA . PRO A 1 167 ? 34.027 24.879 -2.560 1.00 40.38 167 PRO A CA 1
ATOM 1324 C C . PRO A 1 167 ? 34.110 26.010 -1.513 1.00 40.38 167 PRO A C 1
ATOM 1326 O O . PRO A 1 167 ? 33.369 26.986 -1.631 1.00 40.38 167 PRO A O 1
ATOM 1329 N N . GLY A 1 168 ? 35.021 25.899 -0.532 1.00 50.25 168 GLY A N 1
ATOM 1330 C CA . GLY A 1 168 ? 35.312 26.942 0.473 1.00 50.25 168 GLY A CA 1
ATOM 1331 C C . GLY A 1 168 ? 35.001 26.609 1.943 1.00 50.25 168 GLY A C 1
ATOM 1332 O O . GLY A 1 168 ? 34.996 27.517 2.769 1.00 50.25 168 GLY A O 1
ATOM 1333 N N . TRP A 1 169 ? 34.712 25.348 2.282 1.00 44.81 169 TRP A N 1
ATOM 1334 C CA . TRP A 1 169 ? 34.332 24.898 3.635 1.00 44.81 169 TRP A CA 1
ATOM 1335 C C . TRP A 1 169 ? 35.353 23.905 4.230 1.00 44.81 169 TRP A C 1
ATOM 1337 O O . TRP A 1 169 ? 35.010 22.784 4.592 1.00 44.81 169 TRP A O 1
ATOM 1347 N N . GLU A 1 170 ? 36.629 24.292 4.294 1.00 57.31 170 GLU A N 1
ATOM 1348 C CA . GLU A 1 170 ? 37.738 23.397 4.687 1.00 57.31 170 GLU A CA 1
ATOM 1349 C C . GLU A 1 170 ? 37.918 23.253 6.212 1.00 57.31 170 GLU A C 1
ATOM 1351 O O . GLU A 1 170 ? 38.405 22.219 6.662 1.00 57.31 170 GLU A O 1
ATOM 1356 N N . ASP A 1 171 ? 37.465 24.230 7.010 1.00 48.88 171 ASP A N 1
ATOM 1357 C CA . ASP A 1 171 ? 37.802 24.297 8.445 1.00 48.88 171 ASP A CA 1
ATOM 1358 C C . ASP A 1 171 ? 36.669 23.915 9.420 1.00 48.88 171 ASP A C 1
ATOM 1360 O O . ASP A 1 171 ? 36.929 23.741 10.608 1.00 48.88 171 ASP A O 1
ATOM 1364 N N . GLY A 1 172 ? 35.433 23.725 8.942 1.00 46.88 172 GLY A N 1
ATOM 1365 C CA . GLY A 1 172 ? 34.288 23.257 9.743 1.00 46.88 172 GLY A CA 1
ATOM 1366 C C . GLY A 1 172 ? 33.824 24.189 10.894 1.00 46.88 172 GLY A C 1
ATOM 1367 O O . GLY A 1 172 ? 34.585 24.994 11.429 1.00 46.88 172 GLY A O 1
ATOM 1368 N N . PRO A 1 173 ? 32.545 24.133 11.308 1.00 47.69 173 PRO A N 1
ATOM 1369 C CA . PRO A 1 173 ? 32.049 24.866 12.478 1.00 47.69 173 PRO A CA 1
ATOM 1370 C C . PRO A 1 173 ? 32.405 24.167 13.813 1.00 47.69 173 PRO A C 1
ATOM 1372 O O . PRO A 1 173 ? 32.676 22.960 13.829 1.00 47.69 173 PRO A O 1
ATOM 1375 N N . PRO A 1 174 ? 32.379 24.890 14.956 1.00 46.41 174 PRO A N 1
ATOM 1376 C CA . PRO A 1 174 ? 32.669 24.313 16.271 1.00 46.41 174 PRO A CA 1
ATOM 1377 C C . PRO A 1 174 ? 31.679 23.198 16.646 1.00 46.41 174 PRO A C 1
ATOM 1379 O O . PRO A 1 174 ? 30.497 23.269 16.316 1.00 46.41 174 PRO A O 1
ATOM 1382 N N . ALA A 1 175 ? 32.177 22.184 17.361 1.00 47.75 175 ALA A N 1
ATOM 1383 C CA . ALA A 1 175 ? 31.407 21.023 17.804 1.00 47.75 175 ALA A CA 1
ATOM 1384 C C . ALA A 1 175 ? 30.322 21.384 18.847 1.00 47.75 175 ALA A C 1
ATOM 1386 O O . ALA A 1 175 ? 30.578 22.119 19.802 1.00 47.75 175 ALA A O 1
ATOM 1387 N N . VAL A 1 176 ? 29.130 20.813 18.692 1.00 50.62 176 VAL A N 1
ATOM 1388 C CA . VAL A 1 176 ? 27.953 20.916 19.555 1.00 50.62 176 VAL A CA 1
ATOM 1389 C C . VAL A 1 176 ? 27.522 19.506 19.918 1.00 50.62 176 VAL A C 1
ATOM 1391 O O . VAL A 1 176 ? 27.421 18.632 19.064 1.00 50.62 176 VAL A O 1
ATOM 1394 N N . ASP A 1 177 ? 27.282 19.313 21.211 1.00 54.31 177 ASP A N 1
ATOM 1395 C CA . ASP A 1 177 ? 26.880 18.045 21.807 1.00 54.31 177 ASP A CA 1
ATOM 1396 C C . ASP A 1 177 ? 25.434 17.674 21.400 1.00 54.31 177 ASP A C 1
ATOM 1398 O O . ASP A 1 177 ? 24.494 18.386 21.789 1.00 54.31 177 ASP A O 1
ATOM 1402 N N . PRO A 1 178 ? 25.230 16.588 20.628 1.00 48.34 178 PRO A N 1
ATOM 1403 C CA . PRO A 1 178 ? 23.905 16.155 20.193 1.00 48.34 178 PRO A CA 1
ATOM 1404 C C . PRO A 1 178 ? 23.009 15.691 21.354 1.00 48.34 178 PRO A C 1
ATOM 1406 O O . PRO A 1 178 ? 21.788 15.830 21.259 1.00 48.34 178 PRO A O 1
ATOM 1409 N N . ASP A 1 179 ? 23.575 15.239 22.479 1.00 48.81 179 ASP A N 1
ATOM 1410 C CA . ASP A 1 179 ? 22.806 14.760 23.641 1.00 48.81 179 ASP A CA 1
ATOM 1411 C C . ASP A 1 179 ? 22.198 15.903 24.470 1.00 48.81 179 ASP A C 1
ATOM 1413 O O . ASP A 1 179 ? 21.325 15.701 25.322 1.00 48.81 179 ASP A O 1
ATOM 1417 N N . ALA A 1 180 ? 22.623 17.140 24.219 1.00 54.19 180 ALA A N 1
ATOM 1418 C CA . ALA A 1 180 ? 22.121 18.304 24.931 1.00 54.19 180 ALA A CA 1
ATOM 1419 C C . ALA A 1 180 ? 20.781 18.832 24.352 1.00 54.19 180 ALA A C 1
ATOM 1421 O O . ALA A 1 180 ? 20.089 19.628 25.006 1.00 54.19 180 ALA A O 1
ATOM 1422 N N . ILE A 1 181 ? 20.375 18.363 23.162 1.00 53.22 181 ILE A N 1
ATOM 1423 C CA . ILE A 1 181 ? 19.157 18.776 22.445 1.00 53.22 181 ILE A CA 1
ATOM 1424 C C . ILE A 1 181 ? 17.920 18.175 23.129 1.00 53.22 181 ILE A C 1
ATOM 1426 O O . ILE A 1 181 ? 17.731 16.961 23.159 1.00 53.22 181 ILE A O 1
ATOM 1430 N N . LYS A 1 182 ? 17.047 19.024 23.691 1.00 50.31 182 LYS A N 1
ATOM 1431 C CA . LYS A 1 182 ? 15.805 18.571 24.343 1.00 50.31 182 LYS A CA 1
ATOM 1432 C C . LYS A 1 182 ? 14.594 18.853 23.454 1.00 50.31 182 LYS A C 1
ATOM 1434 O O . LYS A 1 182 ? 14.372 20.015 23.108 1.00 50.31 182 LYS A O 1
ATOM 1439 N N . PRO A 1 183 ? 13.748 17.851 23.158 1.00 47.75 183 PRO A N 1
ATOM 1440 C CA . PRO A 1 183 ? 12.535 18.076 22.396 1.00 47.75 183 PRO A CA 1
ATOM 1441 C C . PRO A 1 183 ? 11.474 18.741 23.280 1.00 47.75 183 PRO A C 1
ATOM 1443 O O . PRO A 1 183 ? 11.312 18.418 24.459 1.00 47.75 183 PRO A O 1
ATOM 1446 N N . SER A 1 184 ? 10.701 19.634 22.667 1.00 52.34 184 SER A N 1
ATOM 1447 C CA . SER A 1 184 ? 9.514 20.314 23.207 1.00 52.34 184 SER A CA 1
ATOM 1448 C C . SER A 1 184 ? 9.740 21.660 23.918 1.00 52.34 184 SER A C 1
ATOM 1450 O O . SER A 1 184 ? 9.497 21.853 25.110 1.00 52.34 184 SER A O 1
ATOM 1452 N N . LEU A 1 185 ? 10.065 22.681 23.122 1.00 62.72 185 LEU A N 1
ATOM 1453 C CA . LEU A 1 185 ? 9.580 24.028 23.421 1.00 62.72 185 LEU A CA 1
ATOM 1454 C C . LEU A 1 185 ? 8.230 24.238 22.730 1.00 62.72 185 LEU A C 1
ATOM 1456 O O . LEU A 1 185 ? 8.061 23.879 21.566 1.00 62.72 185 LEU A O 1
ATOM 1460 N N . SER A 1 186 ? 7.260 24.834 23.428 1.00 71.25 186 SER A N 1
ATOM 1461 C CA . SER A 1 186 ? 6.008 25.226 22.780 1.00 71.25 186 SER A CA 1
ATOM 1462 C C . SER A 1 186 ? 6.279 26.310 21.735 1.00 71.25 186 SER A C 1
ATOM 1464 O O . SER A 1 186 ? 7.132 27.175 21.934 1.00 71.25 186 SER A O 1
ATOM 1466 N N . ARG A 1 187 ? 5.509 26.306 20.643 1.00 69.19 187 ARG A N 1
ATOM 1467 C CA . ARG A 1 187 ? 5.611 27.281 19.542 1.00 69.19 187 ARG A CA 1
ATOM 1468 C C . ARG A 1 187 ? 5.663 28.736 20.021 1.00 69.19 187 ARG A C 1
ATOM 1470 O O . ARG A 1 187 ? 6.426 29.537 19.498 1.00 69.19 187 ARG A O 1
ATOM 1477 N N . THR A 1 188 ? 4.884 29.071 21.051 1.00 74.06 188 THR A N 1
ATOM 1478 C CA . THR A 1 188 ? 4.856 30.409 21.662 1.00 74.06 188 THR A CA 1
ATOM 1479 C C . THR A 1 188 ? 6.174 30.769 22.346 1.00 74.06 188 THR A C 1
ATOM 1481 O O . THR A 1 188 ? 6.622 31.906 22.232 1.00 74.06 188 THR A O 1
ATOM 1484 N N . LYS A 1 189 ? 6.812 29.815 23.037 1.00 76.19 189 LYS A N 1
ATOM 1485 C CA . LYS A 1 189 ? 8.127 30.030 23.654 1.00 76.19 189 LYS A CA 1
ATOM 1486 C C . LYS A 1 189 ? 9.219 30.121 22.590 1.00 76.19 189 LYS A C 1
ATOM 1488 O O . LYS A 1 189 ? 10.070 30.994 22.685 1.00 76.19 189 LYS A O 1
ATOM 1493 N N . ALA A 1 190 ? 9.149 29.287 21.548 1.00 68.25 190 ALA A N 1
ATOM 1494 C CA . ALA A 1 190 ? 10.074 29.372 20.421 1.00 68.25 190 ALA A CA 1
ATOM 1495 C C . ALA A 1 190 ? 9.984 30.747 19.742 1.00 68.25 190 ALA A C 1
ATOM 1497 O O . ALA A 1 190 ? 11.004 31.385 19.518 1.00 68.25 190 ALA A O 1
ATOM 1498 N N . ALA A 1 191 ? 8.769 31.258 19.524 1.00 71.88 191 ALA A N 1
ATOM 1499 C CA . ALA A 1 191 ? 8.554 32.581 18.945 1.00 71.88 191 ALA A CA 1
ATOM 1500 C C . ALA A 1 191 ? 9.104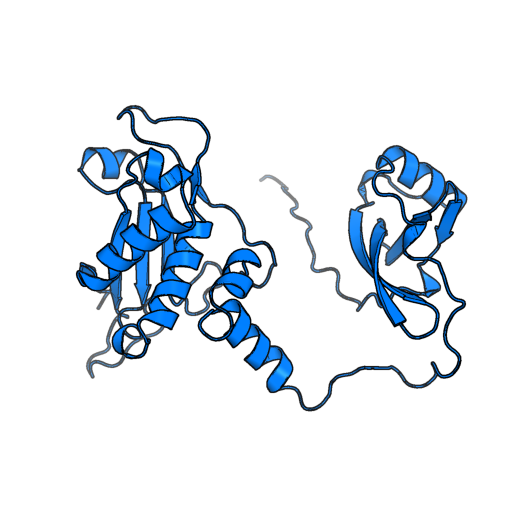 33.736 19.790 1.00 71.88 191 ALA A C 1
ATOM 1502 O O . ALA A 1 191 ? 9.580 34.711 19.221 1.00 71.88 191 ALA A O 1
ATOM 1503 N N . ALA A 1 192 ? 9.042 33.646 21.122 1.00 78.44 192 ALA A N 1
ATOM 1504 C CA . ALA A 1 192 ? 9.648 34.651 21.995 1.00 78.44 192 ALA A CA 1
ATOM 1505 C C . ALA A 1 192 ? 11.169 34.702 21.792 1.00 78.44 192 ALA A C 1
ATOM 1507 O O . ALA A 1 192 ? 11.714 35.762 21.522 1.00 78.44 192 ALA A O 1
ATOM 1508 N N . HIS A 1 193 ? 11.822 33.541 21.784 1.00 75.19 193 HIS A N 1
ATOM 1509 C CA . HIS A 1 193 ? 13.263 33.450 21.561 1.00 75.19 193 HIS A CA 1
ATOM 1510 C C . HIS A 1 193 ? 13.696 33.858 20.153 1.00 75.19 193 HIS A C 1
ATOM 1512 O O . HIS A 1 193 ? 14.737 34.481 19.980 1.00 75.19 193 HIS A O 1
ATOM 1518 N N . PHE A 1 194 ? 12.880 33.549 19.149 1.00 74.38 194 PHE A N 1
ATOM 1519 C CA . PHE A 1 194 ? 13.091 34.035 17.793 1.00 74.38 194 PHE A CA 1
ATOM 1520 C C . PHE A 1 194 ? 13.047 35.562 17.717 1.00 74.38 194 PHE A C 1
ATOM 1522 O O . PHE A 1 194 ? 13.842 36.123 16.983 1.00 74.38 194 PHE A O 1
ATOM 1529 N N . ARG A 1 195 ? 12.172 36.234 18.481 1.00 78.69 195 ARG A N 1
ATOM 1530 C CA . ARG A 1 195 ? 12.150 37.707 18.553 1.00 78.69 195 ARG A CA 1
ATOM 1531 C C . ARG A 1 195 ? 13.350 38.292 19.291 1.00 78.69 195 ARG A C 1
ATOM 1533 O O . ARG A 1 195 ? 13.759 39.398 18.973 1.00 78.69 195 ARG A O 1
ATOM 1540 N N . ASP A 1 196 ? 13.883 37.568 20.274 1.00 79.69 196 ASP A N 1
ATOM 1541 C CA . ASP A 1 196 ? 15.077 37.999 21.010 1.00 79.69 196 ASP A CA 1
ATOM 1542 C C . ASP A 1 196 ? 16.341 37.921 20.134 1.00 79.69 196 ASP A C 1
ATOM 1544 O O . ASP A 1 196 ? 17.263 38.715 20.306 1.00 79.69 196 ASP A O 1
ATOM 1548 N N . LEU A 1 197 ? 16.393 36.954 19.209 1.00 74.88 197 LEU A N 1
ATOM 1549 C CA . LEU A 1 197 ? 17.520 36.737 18.291 1.00 74.88 197 LEU A CA 1
ATOM 1550 C C . LEU A 1 197 ? 17.366 37.481 16.964 1.00 74.88 197 LEU A C 1
ATOM 1552 O O . LEU A 1 197 ? 18.359 37.859 16.344 1.00 74.88 197 LEU A O 1
ATOM 1556 N N . PHE A 1 198 ? 16.129 37.676 16.522 1.00 76.25 198 PHE A N 1
ATOM 1557 C CA . PHE A 1 198 ? 15.812 38.254 15.236 1.00 76.25 198 PHE A CA 1
ATOM 1558 C C . PHE A 1 198 ? 14.665 39.249 15.357 1.00 76.25 198 PHE A C 1
ATOM 1560 O O . PHE A 1 198 ? 13.598 38.917 15.872 1.00 76.25 198 PHE A O 1
ATOM 1567 N N . ASP A 1 199 ? 14.848 40.450 14.814 1.00 72.69 199 ASP A N 1
ATOM 1568 C CA . ASP A 1 199 ? 13.787 41.451 14.803 1.00 72.69 199 ASP A CA 1
ATOM 1569 C C . ASP A 1 199 ? 12.540 40.892 14.097 1.00 72.69 199 ASP A C 1
ATOM 1571 O O . ASP A 1 199 ? 12.594 40.457 12.945 1.00 72.69 199 ASP A O 1
ATOM 1575 N N . GLU A 1 200 ? 11.430 40.882 14.840 1.00 68.44 200 GLU A N 1
ATOM 1576 C CA . GLU A 1 200 ? 10.083 40.471 14.431 1.00 68.44 200 GLU A CA 1
ATOM 1577 C C . GLU A 1 200 ? 9.941 39.057 13.826 1.00 68.44 200 GLU A C 1
ATOM 1579 O O . GLU A 1 200 ? 10.251 38.776 12.667 1.00 68.44 200 GLU A O 1
ATOM 1584 N N . VAL A 1 201 ? 9.312 38.159 14.594 1.00 74.62 201 VAL A N 1
ATOM 1585 C CA . VAL A 1 201 ? 8.885 36.832 14.122 1.00 74.62 201 VAL A CA 1
ATOM 1586 C C . VAL A 1 201 ? 7.408 36.612 14.421 1.00 74.62 201 VAL A C 1
ATOM 1588 O O . VAL A 1 201 ? 6.969 36.703 15.576 1.00 74.62 201 VAL A O 1
ATOM 1591 N N . ASP A 1 202 ? 6.638 36.305 13.370 1.00 76.19 202 ASP A N 1
ATOM 1592 C CA . ASP A 1 202 ? 5.249 35.865 13.490 1.00 76.19 202 ASP A CA 1
ATOM 1593 C C . ASP A 1 202 ? 5.231 34.412 13.996 1.00 76.19 202 ASP A C 1
ATOM 1595 O O . ASP A 1 202 ? 5.673 33.501 13.292 1.00 76.19 202 ASP A O 1
ATOM 1599 N N . PRO A 1 203 ? 4.686 34.134 15.194 1.00 73.12 203 PRO A N 1
ATOM 1600 C CA . PRO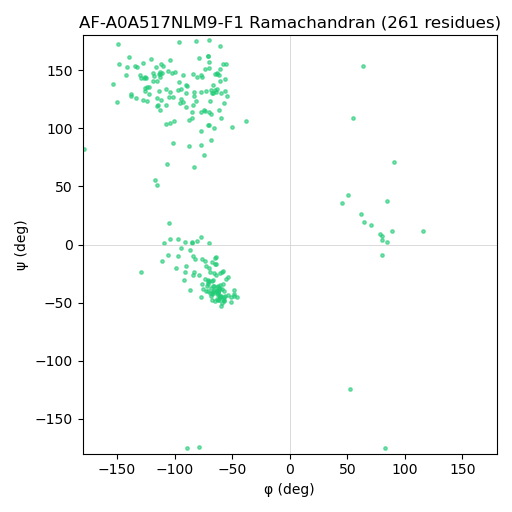 A 1 203 ? 4.590 32.770 15.700 1.00 73.12 203 PRO A CA 1
ATOM 1601 C C . PRO A 1 203 ? 3.892 31.813 14.727 1.00 73.12 203 PRO A C 1
ATOM 1603 O O . PRO A 1 203 ? 4.173 30.617 14.746 1.00 73.12 203 PRO A O 1
ATOM 1606 N N . LYS A 1 204 ? 2.982 32.318 13.879 1.00 74.56 204 LYS A N 1
ATOM 1607 C CA . LYS A 1 204 ? 2.215 31.524 12.911 1.00 74.56 204 LYS A CA 1
ATOM 1608 C C . LYS A 1 204 ? 3.031 31.062 11.707 1.00 74.56 204 LYS A C 1
ATOM 1610 O O . LYS A 1 204 ? 2.573 30.152 11.014 1.00 74.56 204 LYS A O 1
ATOM 1615 N N . THR A 1 205 ? 4.215 31.622 11.480 1.00 76.19 205 THR A N 1
ATOM 1616 C CA . THR A 1 205 ? 5.102 31.218 10.380 1.00 76.19 205 THR A CA 1
ATOM 1617 C C . THR A 1 205 ? 6.182 30.235 10.823 1.00 76.19 205 THR A C 1
ATOM 1619 O O . THR A 1 205 ? 6.837 29.650 9.971 1.00 76.19 205 THR A O 1
ATOM 1622 N N . LEU A 1 206 ? 6.337 30.006 12.133 1.00 77.00 206 LEU A N 1
ATOM 1623 C CA . LEU A 1 206 ? 7.293 29.036 12.666 1.00 77.00 206 LEU A CA 1
ATOM 1624 C C . LEU A 1 206 ? 6.845 27.599 12.420 1.00 77.00 206 LEU A C 1
ATOM 1626 O O . LEU A 1 206 ? 5.708 27.238 12.740 1.00 77.00 206 LEU A O 1
ATOM 1630 N N . MET A 1 207 ? 7.760 26.780 11.925 1.00 76.56 207 MET A N 1
ATOM 1631 C CA . MET A 1 207 ? 7.588 25.357 11.671 1.00 76.56 207 MET A CA 1
ATOM 1632 C C . MET A 1 207 ? 8.574 24.553 12.509 1.00 76.56 207 MET A C 1
ATOM 1634 O O . MET A 1 207 ? 9.680 25.010 12.765 1.00 76.56 207 MET A O 1
ATOM 1638 N N . TYR A 1 208 ? 8.170 23.359 12.929 1.00 76.06 208 TYR A N 1
ATOM 1639 C CA . TYR A 1 208 ? 9.079 22.387 13.527 1.00 76.06 208 TYR A CA 1
ATOM 1640 C C . TYR A 1 208 ? 9.561 21.450 12.425 1.00 76.06 208 TYR A C 1
ATOM 1642 O O . TYR A 1 208 ? 8.728 20.886 11.711 1.00 76.06 208 TYR A O 1
ATOM 1650 N N . ALA A 1 209 ? 10.870 21.312 12.261 1.00 71.44 209 ALA A N 1
ATOM 1651 C CA . ALA A 1 209 ? 11.456 20.494 11.210 1.00 71.44 209 ALA A CA 1
ATOM 1652 C C . ALA A 1 209 ? 12.703 19.769 11.713 1.00 71.44 209 ALA A C 1
ATOM 1654 O O . ALA A 1 209 ? 13.471 20.302 12.510 1.00 71.44 209 ALA A O 1
ATOM 1655 N N . ALA A 1 210 ? 12.913 18.560 11.204 1.00 70.56 210 ALA A N 1
ATOM 1656 C CA . ALA A 1 210 ? 14.196 17.886 11.283 1.00 70.56 210 ALA A CA 1
ATOM 1657 C C . ALA A 1 210 ? 15.116 18.511 10.226 1.00 70.56 210 ALA A C 1
ATOM 1659 O O . ALA A 1 210 ? 14.837 18.417 9.029 1.00 70.56 210 ALA A O 1
ATOM 1660 N N . VAL A 1 211 ? 16.172 19.190 10.662 1.00 69.81 211 VAL A N 1
ATOM 1661 C CA . VAL A 1 211 ? 17.129 19.871 9.789 1.00 69.81 211 VAL A CA 1
ATOM 1662 C C . VAL A 1 211 ? 18.502 19.214 9.911 1.00 69.81 211 VAL A C 1
ATOM 1664 O O . VAL A 1 211 ? 18.895 18.814 11.010 1.00 69.81 211 VAL A O 1
ATOM 1667 N N . PRO A 1 212 ? 19.247 19.067 8.805 1.00 67.62 212 PRO A N 1
ATOM 1668 C CA . PRO A 1 212 ? 20.642 18.670 8.883 1.00 67.62 212 PRO A CA 1
ATOM 1669 C C . PRO A 1 212 ? 21.442 19.772 9.585 1.00 67.62 212 PRO A C 1
ATOM 1671 O O . PRO A 1 212 ? 21.295 20.955 9.278 1.00 67.62 212 PRO A O 1
ATOM 1674 N N . TYR A 1 213 ? 22.274 19.369 10.535 1.00 64.44 213 TYR A N 1
ATOM 1675 C CA . TYR A 1 213 ? 23.132 20.230 11.331 1.00 64.44 213 TYR A CA 1
ATOM 1676 C C . TYR A 1 213 ? 24.530 19.624 11.389 1.00 64.44 213 TYR A C 1
ATOM 1678 O O . TYR A 1 213 ? 24.696 18.456 11.744 1.00 64.44 213 TYR A O 1
ATOM 1686 N N . GLU A 1 214 ? 25.530 20.413 11.009 1.00 60.94 214 GLU A N 1
ATOM 1687 C CA . GLU A 1 214 ? 26.921 19.970 10.969 1.00 60.94 214 GLU A CA 1
ATOM 1688 C C . GLU A 1 214 ? 27.707 20.530 12.139 1.00 60.94 214 GLU A C 1
ATOM 1690 O O . GLU A 1 214 ? 27.678 21.729 12.427 1.00 60.94 214 GLU A O 1
ATOM 1695 N N . SER A 1 215 ? 28.434 19.639 12.803 1.00 64.75 215 SER A N 1
ATOM 1696 C CA . SER A 1 215 ? 29.227 19.990 13.964 1.00 64.75 215 SER A CA 1
ATOM 1697 C C . SER A 1 215 ? 30.447 19.092 14.067 1.00 64.75 215 SER A C 1
ATOM 1699 O O . SER A 1 215 ? 30.319 17.873 14.074 1.00 64.75 215 SER A O 1
ATOM 1701 N N . GLY A 1 216 ? 31.647 19.680 14.095 1.00 64.44 216 GLY A N 1
ATOM 1702 C CA . GLY A 1 216 ? 32.886 18.901 14.198 1.00 64.44 216 GLY A CA 1
ATOM 1703 C C . GLY A 1 216 ? 33.146 17.934 13.031 1.00 64.44 216 GLY A C 1
ATOM 1704 O O . GLY A 1 216 ? 33.827 16.933 13.224 1.00 64.44 216 GLY A O 1
ATOM 1705 N N . GLY A 1 217 ? 32.611 18.208 11.835 1.00 61.81 217 GLY A N 1
ATOM 1706 C CA . GLY A 1 217 ? 32.787 17.355 10.650 1.00 61.81 217 GLY A CA 1
ATOM 1707 C C . GLY A 1 217 ? 31.809 16.179 10.542 1.00 61.81 217 GLY A C 1
ATOM 1708 O O . GLY A 1 217 ? 31.890 15.419 9.579 1.00 61.81 217 GLY A O 1
ATOM 1709 N N . GLU A 1 218 ? 30.868 16.044 11.479 1.00 53.00 218 GLU A N 1
ATOM 1710 C CA . GLU A 1 218 ? 29.778 15.072 11.410 1.00 53.00 218 GLU A CA 1
ATOM 1711 C C . GLU A 1 218 ? 28.446 15.776 11.116 1.00 53.00 218 GLU A C 1
ATOM 1713 O O . GLU A 1 218 ? 28.107 16.796 11.726 1.00 53.00 218 GLU A O 1
ATOM 1718 N N . THR A 1 219 ? 27.675 15.227 10.174 1.00 62.44 219 THR A N 1
ATOM 1719 C CA . THR A 1 219 ? 26.307 15.673 9.891 1.00 62.44 219 THR A CA 1
ATOM 1720 C C . THR A 1 219 ? 25.336 14.887 10.763 1.00 62.44 219 THR A C 1
ATOM 1722 O O . THR A 1 219 ? 25.215 13.668 10.635 1.00 62.44 219 THR A O 1
ATOM 1725 N N . SER A 1 220 ? 24.603 15.590 11.620 1.00 65.12 220 SER A N 1
ATOM 1726 C CA . SER A 1 220 ? 23.504 15.041 12.415 1.00 65.12 220 SER A CA 1
ATOM 1727 C C . SER A 1 220 ? 22.172 15.625 11.953 1.00 65.12 220 SER A C 1
ATOM 1729 O O . SER A 1 220 ? 22.117 16.715 11.390 1.00 65.12 220 SER A O 1
ATOM 1731 N N . ILE A 1 221 ? 21.074 14.912 12.191 1.00 67.75 221 ILE A N 1
ATOM 1732 C CA . ILE A 1 221 ? 19.731 15.479 12.045 1.00 67.75 221 ILE A CA 1
ATOM 1733 C C . ILE A 1 221 ? 19.309 16.018 13.407 1.00 67.75 221 ILE A C 1
ATOM 1735 O O . ILE A 1 221 ? 19.280 15.266 14.380 1.00 67.75 221 ILE A O 1
ATOM 1739 N N . VAL A 1 222 ? 18.975 17.305 13.475 1.00 71.31 222 VAL A N 1
ATOM 1740 C CA . VAL A 1 222 ? 18.486 17.951 14.698 1.00 71.31 222 VAL A CA 1
ATOM 1741 C C . VAL A 1 222 ? 17.081 18.478 14.483 1.00 71.31 222 VAL A C 1
ATOM 1743 O O . VAL A 1 222 ? 16.725 18.937 13.400 1.00 71.31 222 VAL A O 1
ATOM 1746 N N . GLU A 1 223 ? 16.257 18.423 15.519 1.00 72.44 223 GLU A N 1
ATOM 1747 C CA . GLU A 1 223 ? 14.932 19.024 15.466 1.00 72.44 223 GLU A CA 1
ATOM 1748 C C . GLU A 1 223 ? 15.029 20.520 15.798 1.00 72.44 223 GLU A C 1
ATOM 1750 O O . GLU A 1 223 ? 15.474 20.904 16.882 1.00 72.44 223 GLU A O 1
ATOM 1755 N N . ALA A 1 224 ? 14.617 21.372 14.862 1.00 80.44 224 ALA A N 1
ATOM 1756 C CA . ALA A 1 224 ? 14.708 22.820 14.969 1.00 80.44 224 ALA A CA 1
ATOM 1757 C C . ALA A 1 224 ? 13.361 23.491 14.703 1.00 80.44 224 ALA A C 1
ATOM 1759 O O . ALA A 1 224 ? 12.489 22.972 14.000 1.00 80.44 224 ALA A O 1
ATOM 1760 N N . TRP A 1 225 ? 13.210 24.694 15.247 1.00 81.06 225 TRP A N 1
ATOM 1761 C CA . TRP A 1 225 ? 12.169 25.606 14.799 1.00 81.06 225 TRP A CA 1
ATOM 1762 C C . TRP A 1 225 ? 12.731 26.458 13.670 1.00 81.06 225 TRP A C 1
ATOM 1764 O O . TRP A 1 225 ? 13.807 27.017 13.840 1.00 81.06 225 TRP A O 1
ATOM 1774 N N . VAL A 1 226 ? 12.012 26.552 12.553 1.00 80.69 226 VAL A N 1
ATOM 1775 C CA . VAL A 1 226 ? 12.412 27.270 11.334 1.00 80.69 226 VAL A CA 1
ATOM 1776 C C . VAL A 1 226 ? 11.338 28.296 10.986 1.00 80.69 226 VAL A C 1
ATOM 1778 O O . VAL A 1 226 ? 10.147 27.983 11.061 1.00 80.69 226 VAL A O 1
ATOM 1781 N N . ASP A 1 227 ? 11.719 29.517 10.623 1.00 82.75 227 ASP A N 1
ATOM 1782 C CA . ASP A 1 227 ? 10.778 30.517 10.118 1.00 82.75 227 ASP A CA 1
ATOM 1783 C C . ASP A 1 227 ? 10.727 30.574 8.581 1.00 82.75 227 ASP A C 1
ATOM 1785 O O . ASP A 1 227 ? 11.489 29.922 7.873 1.00 82.75 227 ASP A O 1
ATOM 1789 N N . LYS A 1 228 ? 9.807 31.381 8.040 1.00 80.94 228 LYS A N 1
ATOM 1790 C CA . LYS A 1 228 ? 9.620 31.553 6.586 1.00 80.94 228 LYS A CA 1
ATOM 1791 C C . LYS A 1 228 ? 10.820 32.171 5.851 1.00 80.94 228 LYS A C 1
ATOM 1793 O O . LYS A 1 228 ? 10.784 32.274 4.630 1.00 80.94 228 LYS A O 1
ATOM 1798 N N . THR A 1 229 ? 11.798 32.689 6.589 1.00 80.69 229 THR A N 1
ATOM 1799 C CA . THR A 1 229 ? 13.027 33.289 6.062 1.00 80.69 229 THR A CA 1
ATOM 1800 C C . THR A 1 229 ? 14.225 32.367 6.246 1.00 80.69 229 THR A C 1
ATOM 1802 O O . THR A 1 229 ? 15.355 32.838 6.184 1.00 80.69 229 THR A O 1
ATOM 1805 N N . ASP A 1 230 ? 13.982 31.070 6.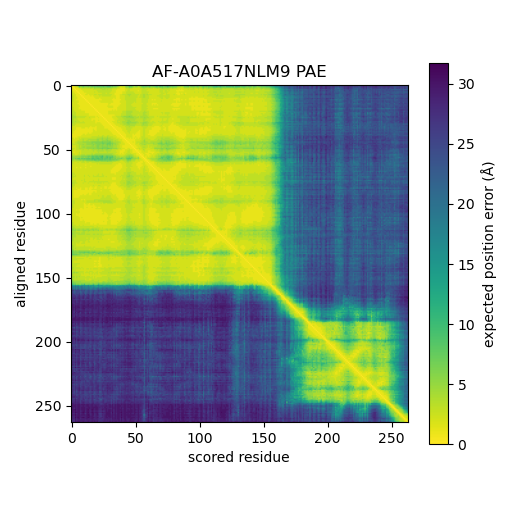466 1.00 79.19 230 ASP A N 1
ATOM 1806 C CA . ASP A 1 230 ? 15.028 30.057 6.602 1.00 79.19 230 ASP A CA 1
ATOM 1807 C C . ASP A 1 230 ? 15.927 30.251 7.832 1.00 79.19 230 ASP A C 1
ATOM 1809 O O . ASP A 1 230 ? 17.012 29.681 7.920 1.00 79.19 230 ASP A O 1
ATOM 1813 N N . ARG A 1 231 ? 15.465 31.019 8.827 1.00 83.19 231 ARG A N 1
ATOM 1814 C CA . ARG A 1 231 ? 16.156 31.142 10.113 1.00 83.19 231 ARG A CA 1
ATOM 1815 C C . ARG A 1 231 ? 15.758 29.980 10.997 1.00 83.19 231 ARG A C 1
ATOM 1817 O O . ARG A 1 231 ? 14.559 29.731 11.145 1.00 83.19 231 ARG A O 1
ATOM 1824 N N . ALA A 1 232 ? 16.723 29.294 11.605 1.00 81.25 232 ALA A N 1
ATOM 1825 C CA . ALA A 1 232 ? 16.421 28.217 12.537 1.00 81.25 232 ALA A CA 1
ATOM 1826 C C . ALA A 1 232 ? 17.165 28.318 13.857 1.00 81.25 232 ALA A C 1
ATOM 1828 O O . ALA A 1 232 ? 18.324 28.722 13.931 1.00 81.25 232 ALA A O 1
ATOM 1829 N N . VAL A 1 233 ? 16.474 27.878 14.904 1.00 80.56 233 VAL A N 1
ATOM 1830 C CA . VAL A 1 233 ? 17.032 27.771 16.246 1.00 80.56 233 VAL A CA 1
ATOM 1831 C C . VAL A 1 233 ? 16.773 26.383 16.811 1.00 80.56 233 VAL A C 1
ATOM 1833 O O . VAL A 1 233 ? 15.701 25.796 16.611 1.00 80.56 233 VAL A O 1
ATOM 1836 N N . ILE A 1 234 ? 17.746 25.882 17.561 1.00 79.44 234 ILE A N 1
ATOM 1837 C CA . ILE A 1 234 ? 17.604 24.674 18.378 1.00 79.44 234 ILE A CA 1
ATOM 1838 C C . ILE A 1 234 ? 17.612 25.042 19.857 1.00 79.44 234 ILE A C 1
ATOM 1840 O O . ILE A 1 234 ? 18.183 26.054 20.273 1.00 79.44 234 ILE A O 1
ATOM 1844 N N . PHE A 1 235 ? 16.977 24.191 20.661 1.00 73.94 235 PHE A N 1
ATOM 1845 C CA . PHE A 1 235 ? 16.906 24.346 22.108 1.00 73.94 235 PHE A CA 1
ATOM 1846 C C . PHE A 1 235 ? 17.696 23.227 22.780 1.00 73.94 235 PHE A C 1
ATOM 1848 O O . PHE A 1 235 ? 17.346 22.051 22.686 1.00 73.94 235 PHE A O 1
ATOM 1855 N N . THR A 1 236 ? 18.761 23.598 23.484 1.00 71.50 236 THR A N 1
ATOM 1856 C CA . THR A 1 236 ? 19.660 22.644 24.138 1.00 71.50 236 THR A CA 1
ATOM 1857 C C . THR A 1 236 ? 20.044 23.130 25.527 1.00 71.50 236 THR A C 1
ATOM 1859 O O . THR A 1 236 ? 20.422 24.285 25.708 1.00 71.50 236 THR A O 1
ATOM 1862 N N . ALA A 1 237 ? 19.871 22.276 26.540 1.00 66.94 237 ALA A N 1
ATOM 1863 C CA . ALA A 1 237 ? 20.217 22.563 27.939 1.00 66.94 237 ALA A CA 1
ATOM 1864 C C . ALA A 1 237 ? 19.772 23.954 28.477 1.00 66.94 237 ALA A C 1
ATOM 1866 O O . ALA A 1 237 ? 20.466 24.571 29.283 1.00 66.94 237 ALA A O 1
ATOM 1867 N N . GLY A 1 238 ? 18.608 24.459 28.046 1.00 65.75 238 GLY A N 1
ATOM 1868 C CA . GLY A 1 238 ? 18.086 25.773 28.459 1.00 65.75 238 GLY A CA 1
ATOM 1869 C C . GLY A 1 238 ? 18.687 26.974 27.717 1.00 65.75 238 GLY A C 1
ATOM 1870 O O . GLY A 1 238 ? 18.395 28.112 28.072 1.00 65.75 238 GLY A O 1
ATOM 1871 N N . LYS A 1 239 ? 19.499 26.731 26.686 1.00 70.88 239 LYS A N 1
ATOM 1872 C CA . LYS A 1 239 ? 20.022 27.732 25.758 1.00 70.88 239 LYS A CA 1
ATOM 1873 C C . LYS A 1 239 ? 19.316 27.628 24.412 1.00 70.88 239 LYS A C 1
ATOM 1875 O O . LYS A 1 239 ? 18.899 26.549 23.986 1.00 70.88 239 LYS A O 1
ATOM 1880 N N . VAL A 1 240 ? 19.212 28.775 23.756 1.00 77.25 240 VAL A N 1
ATOM 1881 C CA . VAL A 1 240 ? 18.775 28.896 22.367 1.00 77.25 240 VAL A CA 1
ATOM 1882 C C . VAL A 1 240 ? 20.024 29.082 21.531 1.00 77.25 240 VAL A C 1
ATOM 1884 O O . VAL A 1 240 ? 20.836 29.952 21.846 1.00 77.25 240 VAL A O 1
ATOM 1887 N N . ILE A 1 241 ? 20.195 28.252 20.511 1.00 77.31 241 ILE A N 1
ATOM 1888 C CA . ILE A 1 241 ? 21.317 28.363 19.584 1.00 77.31 241 ILE A CA 1
ATOM 1889 C C . ILE A 1 241 ? 20.742 28.723 18.225 1.00 77.31 241 ILE A C 1
ATOM 1891 O O . ILE A 1 241 ? 19.930 27.969 17.686 1.00 77.31 241 ILE A O 1
ATOM 1895 N N . ASP A 1 242 ? 21.157 29.873 17.698 1.00 81.75 242 ASP A N 1
ATOM 1896 C CA . ASP A 1 242 ? 20.944 30.210 16.297 1.00 81.75 242 ASP A CA 1
ATOM 1897 C C . ASP A 1 242 ? 21.809 29.285 15.439 1.00 81.75 242 ASP A C 1
ATOM 1899 O O . ASP A 1 242 ? 23.038 29.339 15.487 1.00 81.75 242 ASP A O 1
ATOM 1903 N N . ILE A 1 243 ? 21.152 28.405 14.688 1.00 79.25 243 ILE A N 1
ATOM 1904 C CA . ILE A 1 243 ? 21.815 27.499 13.752 1.00 79.25 243 ILE A CA 1
ATOM 1905 C C . ILE A 1 243 ? 21.638 27.949 12.306 1.00 79.25 243 ILE A C 1
ATOM 1907 O O . ILE A 1 243 ? 22.104 27.256 11.410 1.00 79.25 243 ILE A O 1
ATOM 1911 N N . THR A 1 244 ? 21.018 29.108 12.062 1.00 80.50 244 THR A N 1
ATOM 1912 C CA . THR A 1 244 ? 20.836 29.694 10.725 1.00 80.50 244 THR A CA 1
ATOM 1913 C C . THR A 1 244 ? 22.126 29.713 9.903 1.00 80.50 244 THR A C 1
ATOM 1915 O O . THR A 1 244 ? 22.080 29.285 8.751 1.00 80.50 244 THR A O 1
ATOM 1918 N N . PRO A 1 245 ? 23.298 30.096 10.456 1.00 76.06 245 PRO A N 1
ATOM 1919 C CA . PRO A 1 245 ? 24.554 30.074 9.698 1.00 76.06 245 PRO A CA 1
ATOM 1920 C C . PRO A 1 245 ? 25.021 28.669 9.285 1.00 76.06 245 PRO A C 1
ATOM 1922 O O . PRO A 1 245 ? 25.887 28.539 8.425 1.00 76.06 245 PRO A O 1
ATOM 1925 N N . HIS A 1 246 ? 24.474 27.627 9.912 1.00 63.22 246 HIS A N 1
ATOM 1926 C CA . HIS A 1 246 ? 24.872 26.226 9.766 1.00 63.22 246 HIS A CA 1
ATOM 1927 C C . HIS A 1 246 ? 23.837 25.385 9.007 1.00 63.22 246 HIS A C 1
ATOM 1929 O O . HIS A 1 246 ? 24.022 24.182 8.835 1.00 63.22 246 HIS A O 1
ATOM 1935 N N . LEU A 1 247 ? 22.744 26.001 8.553 1.00 66.31 247 LEU A N 1
ATOM 1936 C CA . LEU A 1 247 ? 21.709 25.326 7.787 1.00 66.31 247 LEU A CA 1
ATOM 1937 C C . LEU A 1 247 ? 22.108 25.212 6.316 1.00 66.31 247 LEU A C 1
ATOM 1939 O O . LEU A 1 247 ? 22.283 26.211 5.621 1.00 66.31 247 LEU A O 1
ATOM 1943 N N . GLN A 1 248 ? 22.125 23.986 5.796 1.00 59.88 248 GLN A N 1
ATOM 1944 C CA . GLN A 1 248 ? 22.071 23.744 4.354 1.00 59.88 248 GLN A CA 1
ATOM 1945 C C . GLN A 1 248 ? 20.610 23.778 3.883 1.00 59.88 248 GLN A C 1
ATOM 1947 O O . GLN A 1 248 ? 20.039 22.761 3.488 1.00 59.88 248 GLN A O 1
ATOM 1952 N N . LEU A 1 249 ? 19.959 24.942 3.949 1.00 54.53 249 LEU A N 1
ATOM 1953 C CA . LEU A 1 249 ? 18.627 25.088 3.363 1.00 54.53 249 LEU A CA 1
ATOM 1954 C C . LEU A 1 249 ? 18.788 25.228 1.850 1.00 54.53 249 LEU A C 1
ATOM 1956 O O . LEU A 1 249 ? 19.100 26.293 1.319 1.00 54.53 249 LEU A O 1
ATOM 1960 N N . SER A 1 250 ? 18.615 24.115 1.132 1.00 46.03 250 SER A N 1
ATOM 1961 C CA . SER A 1 250 ? 18.493 24.153 -0.321 1.00 46.03 250 SER A CA 1
ATOM 1962 C C . SER A 1 250 ? 17.277 25.013 -0.656 1.00 46.03 250 SER A C 1
ATOM 1964 O O . SER A 1 250 ? 16.143 24.607 -0.403 1.00 46.03 250 SER A O 1
ATOM 1966 N N . ALA A 1 251 ? 17.512 26.210 -1.190 1.00 41.59 251 ALA A N 1
ATOM 1967 C CA . ALA A 1 251 ? 16.475 27.151 -1.582 1.00 41.59 251 ALA A CA 1
ATOM 1968 C C . ALA A 1 251 ? 15.409 26.465 -2.455 1.00 41.59 251 ALA A C 1
ATOM 1970 O O . ALA A 1 251 ? 15.641 26.232 -3.642 1.00 41.59 251 ALA A O 1
ATOM 1971 N N . ARG A 1 252 ? 14.257 26.124 -1.856 1.00 42.19 252 ARG A N 1
ATOM 1972 C CA . ARG A 1 252 ? 12.972 25.804 -2.505 1.00 42.19 252 ARG A CA 1
ATOM 1973 C C . ARG A 1 252 ? 11.903 25.500 -1.450 1.00 42.19 252 AR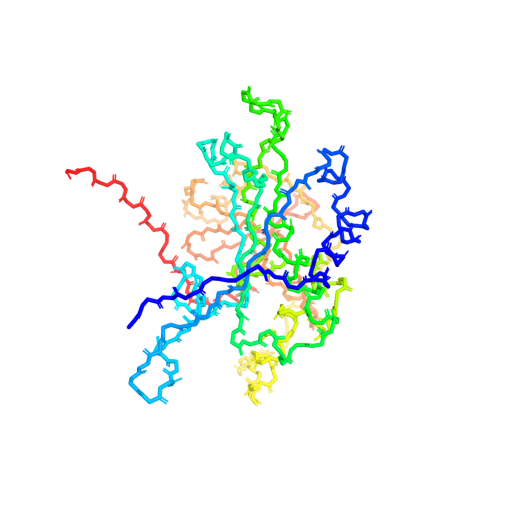G A C 1
ATOM 1975 O O . ARG A 1 252 ? 11.543 24.353 -1.205 1.00 42.19 252 ARG A O 1
ATOM 1982 N N . TRP A 1 253 ? 11.299 26.551 -0.907 1.00 44.31 253 TRP A N 1
ATOM 1983 C CA . TRP A 1 253 ? 9.946 26.440 -0.371 1.00 44.31 253 TRP A CA 1
ATOM 1984 C C . TRP A 1 253 ? 8.981 26.264 -1.542 1.00 44.31 253 TRP A C 1
ATOM 1986 O O . TRP A 1 253 ? 8.674 27.205 -2.278 1.00 44.31 253 TRP A O 1
ATOM 1996 N N . ALA A 1 254 ? 8.521 25.032 -1.750 1.00 35.16 254 ALA A N 1
ATOM 1997 C CA . ALA A 1 254 ? 7.359 24.774 -2.579 1.00 35.16 254 ALA A CA 1
ATOM 1998 C C . ALA A 1 254 ? 6.154 25.478 -1.938 1.00 35.16 254 ALA A C 1
ATOM 2000 O O . ALA A 1 254 ? 5.752 25.159 -0.820 1.00 35.16 254 ALA A O 1
ATOM 2001 N N . LYS A 1 255 ? 5.604 26.467 -2.651 1.00 37.09 255 LYS A N 1
ATOM 2002 C CA . LYS A 1 255 ? 4.348 27.160 -2.341 1.00 37.09 255 LYS A CA 1
ATOM 2003 C C . LYS A 1 255 ? 3.296 26.195 -1.775 1.00 37.09 255 LYS A C 1
ATOM 2005 O O . LYS A 1 255 ? 2.650 25.464 -2.521 1.00 37.09 255 LYS A O 1
ATOM 2010 N N . ARG A 1 256 ? 3.054 26.283 -0.469 1.00 41.12 256 ARG A N 1
ATOM 2011 C CA . ARG A 1 256 ? 1.782 25.933 0.174 1.00 41.12 256 ARG A CA 1
ATOM 2012 C C . ARG A 1 256 ? 1.087 27.234 0.575 1.00 41.12 256 ARG A C 1
ATOM 2014 O O . ARG A 1 256 ? 0.962 27.554 1.747 1.00 41.12 256 ARG A O 1
ATOM 2021 N N . GLU A 1 257 ? 0.623 27.988 -0.417 1.00 37.22 257 GLU A N 1
ATOM 2022 C CA . GLU A 1 257 ? -0.468 28.941 -0.205 1.00 37.22 257 GLU A CA 1
ATOM 2023 C C . GLU A 1 257 ? -1.745 28.304 -0.749 1.00 37.22 257 GLU A C 1
ATOM 2025 O O . GLU A 1 257 ? -2.106 28.448 -1.914 1.00 37.22 257 GLU A O 1
ATOM 2030 N N . GLY A 1 258 ? -2.410 27.531 0.111 1.00 39.69 258 GLY A N 1
ATOM 2031 C CA . GLY A 1 258 ? -3.817 27.193 -0.064 1.00 39.69 258 GLY A CA 1
ATOM 2032 C C . GLY A 1 258 ? -4.658 28.418 0.278 1.00 39.69 258 GLY A C 1
ATOM 2033 O O . GLY A 1 258 ? -5.204 28.502 1.374 1.00 39.69 258 GLY A O 1
ATOM 2034 N N . GLY A 1 259 ? -4.706 29.380 -0.645 1.00 33.62 259 GLY A N 1
ATOM 2035 C CA . GLY A 1 259 ? -5.656 30.484 -0.620 1.00 33.62 259 GLY A CA 1
ATOM 2036 C C . GLY A 1 259 ? -7.050 29.963 -0.951 1.00 33.62 259 GLY A C 1
ATOM 2037 O O . GLY A 1 259 ? -7.364 29.674 -2.102 1.00 33.62 259 GLY A O 1
ATOM 2038 N N . ASN A 1 260 ? -7.864 29.814 0.087 1.00 47.03 260 ASN A N 1
ATOM 2039 C CA . ASN A 1 260 ? -9.311 29.732 -0.007 1.00 47.03 260 ASN A CA 1
ATOM 2040 C C . ASN A 1 260 ? -9.847 31.155 -0.226 1.00 47.03 260 ASN A C 1
ATOM 2042 O O . ASN A 1 260 ? -10.195 31.818 0.747 1.00 47.03 260 ASN A O 1
ATOM 2046 N N . ASP A 1 261 ? -9.888 31.618 -1.476 1.00 40.97 261 ASP A N 1
ATOM 2047 C CA . ASP A 1 261 ? -10.668 32.798 -1.851 1.00 40.97 261 ASP A CA 1
ATOM 2048 C C . ASP A 1 261 ? -11.927 32.329 -2.571 1.00 40.97 261 ASP A C 1
ATOM 2050 O O . ASP A 1 261 ? -11.904 31.870 -3.713 1.00 40.97 261 ASP A O 1
ATOM 2054 N N . GLY A 1 262 ? -13.036 32.405 -1.841 1.00 55.47 262 GLY A N 1
ATOM 2055 C CA . GLY A 1 262 ? -14.357 32.155 -2.378 1.00 55.47 262 GLY A CA 1
ATOM 2056 C C . GLY A 1 262 ? -14.728 33.174 -3.450 1.00 55.47 262 GLY A C 1
ATOM 2057 O O . GLY A 1 262 ? -14.597 34.381 -3.241 1.00 55.47 262 GLY A O 1
ATOM 2058 N N . ARG A 1 263 ? -15.254 32.657 -4.559 1.00 41.28 263 ARG A N 1
ATOM 2059 C CA . ARG A 1 263 ? -16.350 33.204 -5.364 1.00 41.28 263 ARG A CA 1
ATOM 2060 C C . ARG A 1 263 ? -16.977 32.069 -6.160 1.00 41.28 263 ARG A C 1
ATOM 2062 O O . ARG A 1 263 ? -16.208 31.225 -6.668 1.00 41.28 263 ARG A O 1
#

Mean predicted aligned error: 14.54 Å

Organism: NCBI:txid1930273

Radius of gyration: 23.94 Å; Cα contacts (8 Å, |Δi|>4): 378; chains: 1; bounding box: 62×58×61 Å

pLDDT: mean 82.14, std 18.91, range [33.62, 98.75]

Foldseek 3Di:
DAKDKDFDDPLLVVLLLVLCVPPVVVCVVLVFFEGEIEIEADADPVRDHPDFRDADPVRDHDQKAKDADDPVVVVVVDTRMYIYGHNVCVVVADSLLSSLSSSLNSVQWDFPVDADPVRHTHTGGDAAPDPVRHHPVSCVVRPPSHPVNVVVCCVVVVDPDDCPDDPPCPPWDAADDPVQFDDDDPLVNLLVVCCVVDPDDDSVQWDWDFFWFTHPRDTDTHTWIAGPVRWTWTAGNNDIDTCSVGGPPPPDDDDPPPDPDDD

Nearest PDB structures (foldseek):
  8rth-assembly1_A  TM=2.869E-01  e=1.196E+00  Trypanosoma brucei
  8xl6-assembly1_C  TM=3.853E-01  e=3.883E+00  Homo sapiens
  8xl7-assembly1_I  TM=3.853E-01  e=3.883E+00  Homo sapiens
  8j99-assembly1_K  TM=3.867E-01  e=6.220E+00  Homo sapiens
  8xl6-assembly1_G  TM=3.853E-01  e=5.865E+00  Homo sapiens

Solvent-accessible surface area (backbone atoms only — not comparable to full-atom values): 15721 Å² total; per-residue (Å²): 105,70,67,48,79,45,79,46,59,71,65,59,56,53,49,49,55,53,46,26,66,72,74,34,49,74,51,42,76,68,64,64,42,69,39,52,31,26,25,29,36,18,40,50,98,88,66,48,65,65,60,64,45,31,59,43,100,84,68,45,76,30,70,55,51,61,48,72,48,51,70,75,50,38,74,74,68,47,34,55,27,37,39,42,32,23,47,79,55,49,85,79,50,52,73,61,33,48,47,31,53,51,49,50,45,50,68,25,62,36,77,68,87,47,62,48,98,84,73,42,77,36,65,43,79,48,77,58,80,38,96,90,69,29,49,70,70,46,31,70,73,40,36,81,40,10,69,51,41,49,49,48,48,52,64,68,65,72,46,92,73,72,85,84,72,71,96,88,72,88,80,66,56,78,69,67,70,75,88,43,56,54,89,83,72,55,63,69,59,50,28,53,54,44,38,76,78,35,87,82,55,63,57,87,52,53,41,83,43,80,38,64,39,61,31,63,84,43,82,42,80,40,73,26,42,31,38,88,80,69,43,30,37,35,50,33,84,92,42,79,42,82,41,40,95,53,49,82,72,76,93,69,84,76,84,82,76,86,76,87,72,88,130